Protein AF-A0A7Y5GXK8-F1 (afdb_monomer)

pLDDT: mean 72.13, std 16.63, range [31.02, 92.44]

Sequence (214 aa):
MITLRFSCRSSLFLAFTLHLLWCTLMFVSGCKLFDEGAVQHTGPCEQTAHCAAGTACRAGVCATVQCTSHGNCGQFEACVDMNCTYPVCLDNSDCGSSQTCSFGACRNVCLDSSQCPPLHACVLGACELVPCSVSSDCPSDAGCVAGSCTPANCVSDTDCGPELRCGMGVCGYACTTSNQCLSGEMCEAGRCTFPCLYTQGCADNEQCISGLCM

Structure (mmCIF, N/CA/C/O backbone):
data_AF-A0A7Y5GXK8-F1
#
_entry.id   AF-A0A7Y5GXK8-F1
#
loop_
_atom_site.group_PDB
_atom_site.id
_atom_site.type_symbol
_atom_site.label_atom_id
_atom_site.label_alt_id
_atom_site.label_comp_id
_atom_site.label_asym_id
_atom_site.label_entity_id
_atom_site.label_seq_id
_atom_site.pdbx_PDB_ins_code
_atom_site.Cartn_x
_atom_site.Cartn_y
_atom_site.Cartn_z
_atom_site.occupancy
_atom_site.B_iso_or_equiv
_atom_site.auth_seq_id
_atom_site.auth_comp_id
_atom_site.auth_asym_id
_atom_site.auth_atom_id
_atom_site.pdbx_PDB_model_num
ATOM 1 N N . MET A 1 1 ? -45.369 -15.382 41.693 1.00 39.66 1 MET A N 1
ATOM 2 C CA . MET A 1 1 ? -45.827 -14.509 42.795 1.00 39.66 1 MET A CA 1
ATOM 3 C C . MET A 1 1 ? -44.705 -13.512 43.055 1.00 39.66 1 MET A C 1
ATOM 5 O O . MET A 1 1 ? -43.768 -13.826 43.771 1.00 39.66 1 MET A O 1
ATOM 9 N N . ILE A 1 2 ? -44.708 -12.391 42.332 1.00 34.25 2 ILE A N 1
ATOM 10 C CA . ILE A 1 2 ? -43.652 -11.372 42.395 1.00 34.25 2 ILE A CA 1
ATOM 11 C C . ILE A 1 2 ? -44.287 -10.144 43.035 1.00 34.25 2 ILE A C 1
ATOM 13 O O . ILE A 1 2 ? -45.233 -9.568 42.506 1.00 34.25 2 ILE A O 1
ATOM 17 N N . THR A 1 3 ? -43.819 -9.812 44.230 1.00 36.44 3 THR A N 1
ATOM 18 C CA . THR A 1 3 ? -44.237 -8.639 44.994 1.00 36.44 3 THR A CA 1
ATOM 19 C C . THR A 1 3 ? -43.655 -7.381 44.358 1.00 36.44 3 THR A C 1
ATOM 21 O O . THR A 1 3 ? -42.463 -7.116 44.496 1.00 36.44 3 THR A O 1
ATOM 24 N N . LEU A 1 4 ? -44.495 -6.598 43.681 1.00 32.50 4 LEU A N 1
ATOM 25 C CA . LEU A 1 4 ? -44.162 -5.247 43.231 1.00 32.50 4 LEU A CA 1
ATOM 26 C C . LEU A 1 4 ? -44.172 -4.306 44.441 1.00 32.50 4 LEU A C 1
ATOM 28 O O . LEU A 1 4 ? -45.223 -4.044 45.028 1.00 32.50 4 LEU A O 1
ATOM 32 N N . ARG A 1 5 ? -42.998 -3.804 44.838 1.00 36.53 5 ARG A N 1
ATOM 33 C CA . ARG A 1 5 ? -42.897 -2.686 45.781 1.00 36.53 5 ARG A CA 1
ATOM 34 C C . ARG A 1 5 ? -42.932 -1.378 44.999 1.00 36.53 5 ARG A C 1
ATOM 36 O O . ARG A 1 5 ? -41.954 -1.014 44.359 1.00 36.53 5 ARG A O 1
ATOM 43 N N . PHE A 1 6 ? -44.045 -0.661 45.098 1.00 35.66 6 PHE A N 1
ATOM 44 C CA . PHE A 1 6 ? -44.132 0.732 44.674 1.00 35.66 6 PHE A CA 1
ATOM 45 C C . PHE A 1 6 ? -43.548 1.617 45.772 1.00 35.66 6 PHE A C 1
ATOM 47 O O . PHE A 1 6 ? -44.104 1.707 46.864 1.00 35.66 6 PHE A O 1
ATOM 54 N N . SER A 1 7 ? -42.424 2.272 45.491 1.00 31.02 7 SER A N 1
ATOM 55 C CA . SER A 1 7 ? -41.890 3.330 46.347 1.00 31.02 7 SER A CA 1
ATOM 56 C C . SER A 1 7 ? -41.989 4.652 45.595 1.00 31.02 7 SER A C 1
ATOM 58 O O . SER A 1 7 ? -41.019 5.121 45.010 1.00 31.02 7 SER A O 1
ATOM 60 N N . CYS A 1 8 ? -43.183 5.248 45.590 1.00 32.91 8 CYS A N 1
ATOM 61 C CA . CYS A 1 8 ? -43.360 6.618 45.126 1.00 32.91 8 CYS A CA 1
ATOM 62 C C . CYS A 1 8 ? -42.920 7.545 46.261 1.00 32.91 8 CYS A C 1
ATOM 64 O O . CYS A 1 8 ? -43.579 7.652 47.296 1.00 32.91 8 CYS A O 1
ATOM 66 N N . ARG A 1 9 ? -41.757 8.173 46.100 1.00 39.22 9 ARG A N 1
ATOM 67 C CA . ARG A 1 9 ? -41.260 9.172 47.041 1.00 39.22 9 ARG A CA 1
ATOM 68 C C . ARG A 1 9 ? -42.011 10.473 46.764 1.00 39.22 9 ARG A C 1
ATOM 70 O O . ARG A 1 9 ? -41.614 11.221 45.885 1.00 39.22 9 ARG A O 1
ATOM 77 N N . SER A 1 10 ? -43.097 10.720 47.487 1.00 36.34 10 SER A N 1
ATOM 78 C CA . SER A 1 10 ? -43.595 12.079 47.692 1.00 36.34 10 SER A CA 1
ATOM 79 C C . SER A 1 10 ? -44.413 12.146 48.967 1.00 36.34 10 SER A C 1
ATOM 81 O O . SER A 1 10 ? -45.371 11.406 49.175 1.00 36.34 10 SER A O 1
ATOM 83 N N . SER A 1 11 ? -43.940 13.012 49.849 1.00 36.91 11 SER A N 1
ATOM 84 C CA . SER A 1 11 ? -44.541 13.351 51.120 1.00 36.91 11 SER A CA 1
ATOM 85 C C . SER A 1 11 ? -45.964 13.894 50.945 1.00 36.91 11 SER A C 1
ATOM 87 O O . SER A 1 11 ? -46.267 14.559 49.962 1.00 36.91 11 SER A O 1
ATOM 89 N N . LEU A 1 12 ? -46.750 13.696 52.003 1.00 36.38 12 LEU A N 1
ATOM 90 C CA . LEU A 1 12 ? -48.043 14.296 52.336 1.00 36.38 12 LEU A CA 1
ATOM 91 C C . LEU A 1 12 ? -49.347 13.569 51.928 1.00 36.38 12 LEU A C 1
ATOM 93 O O . LEU A 1 12 ? -49.863 13.692 50.828 1.00 36.38 12 LEU A O 1
ATOM 97 N N . PHE A 1 13 ? -49.917 12.967 52.981 1.00 35.31 13 PHE A N 1
ATOM 98 C CA . PHE A 1 13 ? -51.293 13.104 53.480 1.00 35.31 13 PHE A CA 1
ATOM 99 C C . PHE A 1 13 ? -52.481 12.460 52.733 1.00 35.31 13 PHE A C 1
ATOM 101 O O . PHE A 1 13 ? -52.987 12.951 51.736 1.00 35.31 13 PHE A O 1
ATOM 108 N N . LEU A 1 14 ? -53.031 11.478 53.463 1.00 35.22 14 LEU A N 1
ATOM 109 C CA . LEU A 1 14 ? -54.449 11.207 53.737 1.00 35.22 14 LEU A CA 1
ATOM 110 C C . LEU A 1 14 ? -55.313 10.464 52.702 1.00 35.22 14 LEU A C 1
ATOM 112 O O . LEU A 1 14 ? -55.788 11.005 51.717 1.00 35.22 14 LEU A O 1
ATOM 116 N N . ALA A 1 15 ? -55.677 9.261 53.157 1.00 34.25 15 ALA A N 1
ATOM 117 C CA . ALA A 1 15 ? -57.047 8.763 53.269 1.00 34.25 15 ALA A CA 1
ATOM 118 C C . ALA A 1 15 ? -57.755 8.255 51.998 1.00 34.25 15 ALA A C 1
ATOM 120 O O . ALA A 1 15 ? -58.350 8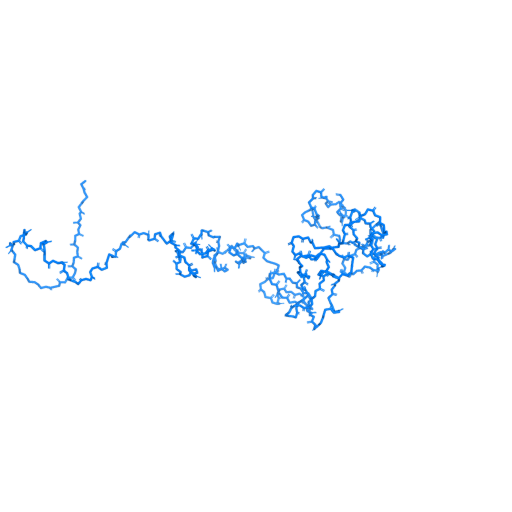.993 51.230 1.00 34.25 15 ALA A O 1
ATOM 121 N N . PHE A 1 16 ? -57.771 6.920 51.925 1.00 38.78 16 PHE A N 1
ATOM 122 C CA . PHE A 1 16 ? -58.964 6.072 51.825 1.00 38.78 16 PHE A CA 1
ATOM 123 C C . PHE A 1 16 ? -59.952 6.275 50.654 1.00 38.78 16 PHE A C 1
ATOM 125 O O . PHE A 1 16 ? -60.668 7.260 50.537 1.00 38.78 16 PHE A O 1
ATOM 132 N N . THR A 1 17 ? -60.107 5.163 49.922 1.00 48.19 17 THR A N 1
ATOM 133 C CA . THR A 1 17 ? -61.353 4.663 49.309 1.00 48.19 17 THR A CA 1
ATOM 134 C C . THR A 1 17 ? -61.964 5.458 48.160 1.00 48.19 17 THR A C 1
ATOM 136 O O . THR A 1 17 ? -62.899 6.212 48.374 1.00 48.19 17 THR A O 1
ATOM 139 N N . LEU A 1 18 ? -61.544 5.153 46.925 1.00 39.75 18 LEU A N 1
ATOM 140 C CA . LEU A 1 18 ? -62.456 4.824 45.811 1.00 39.75 18 LEU A CA 1
ATOM 141 C C . LEU A 1 18 ? -61.641 4.349 44.588 1.00 39.75 18 LEU A C 1
ATOM 143 O O . LEU A 1 18 ? -61.267 5.118 43.710 1.00 39.75 18 LEU A O 1
ATOM 147 N N . HIS A 1 19 ? -61.316 3.056 44.546 1.00 48.72 19 HIS A N 1
ATOM 148 C CA . HIS A 1 19 ? -60.344 2.475 43.607 1.00 48.72 19 HIS A CA 1
ATOM 149 C C . HIS A 1 19 ? -60.907 2.080 42.226 1.00 48.72 19 HIS A C 1
ATOM 151 O O . HIS A 1 19 ? -60.279 1.294 41.527 1.00 48.72 19 HIS A O 1
ATOM 157 N N . LEU A 1 20 ? -62.087 2.563 41.817 1.00 46.53 20 LEU A N 1
ATOM 158 C CA . LEU A 1 20 ? -62.777 1.998 40.641 1.00 46.53 20 LEU A CA 1
ATOM 159 C C . LEU A 1 20 ? -63.374 3.006 39.647 1.00 46.53 20 LEU A C 1
ATOM 161 O O . LEU A 1 20 ? -64.019 2.581 38.697 1.00 46.53 20 LEU A O 1
ATOM 165 N N . LEU A 1 21 ? -63.142 4.316 39.797 1.00 42.34 21 LEU A N 1
ATOM 166 C CA . LEU A 1 21 ? -63.751 5.315 38.895 1.00 42.34 21 LEU A CA 1
ATOM 167 C C . LEU A 1 21 ? -62.790 6.308 38.229 1.00 42.34 21 LEU A C 1
ATOM 169 O O . LEU A 1 21 ? -63.240 7.178 37.495 1.00 42.34 21 LEU A O 1
ATOM 173 N N . TRP A 1 22 ? -61.475 6.175 38.426 1.00 42.75 22 TRP A N 1
ATOM 174 C CA . TRP A 1 22 ? -60.485 7.081 37.815 1.00 42.75 22 TRP A CA 1
ATOM 175 C C . TRP A 1 22 ? -59.721 6.487 36.625 1.00 42.75 22 TRP A C 1
ATOM 177 O O . TRP A 1 22 ? -58.936 7.185 35.988 1.00 42.75 22 TRP A O 1
ATOM 187 N N . CYS A 1 23 ? -59.984 5.229 36.258 1.00 40.47 23 CYS A N 1
ATOM 188 C CA . CYS A 1 23 ? -59.294 4.588 35.134 1.00 40.47 23 CYS A CA 1
ATOM 189 C C . CYS A 1 23 ? -59.751 5.099 33.750 1.00 40.47 23 CYS A C 1
ATOM 191 O O . CYS A 1 23 ? -59.112 4.798 32.750 1.00 40.47 23 CYS A O 1
ATOM 193 N N . THR A 1 24 ? -60.821 5.897 33.664 1.00 46.09 24 THR A N 1
ATOM 194 C CA . THR A 1 24 ? -61.352 6.409 32.385 1.00 46.09 24 THR A CA 1
ATOM 195 C C . THR A 1 24 ? -61.067 7.892 32.128 1.00 46.09 24 THR A C 1
ATOM 197 O O . THR A 1 24 ? -61.442 8.390 31.072 1.00 46.09 24 THR A O 1
ATOM 200 N N . LEU A 1 25 ? -60.401 8.610 33.044 1.00 43.12 25 LEU A N 1
ATOM 201 C CA . LEU A 1 25 ? -60.221 10.073 32.952 1.00 43.12 25 LEU A CA 1
ATOM 202 C C . LEU A 1 25 ? -58.764 10.561 32.927 1.00 43.1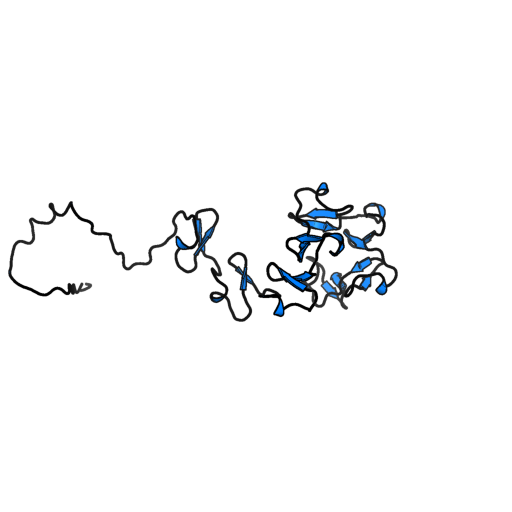2 25 LEU A C 1
ATOM 204 O O . LEU A 1 25 ? -58.525 11.761 32.989 1.00 43.12 25 LEU A O 1
ATOM 208 N N . MET A 1 26 ? -57.791 9.664 32.752 1.00 42.94 26 MET A N 1
ATOM 209 C CA . MET A 1 26 ? -56.396 10.040 32.463 1.00 42.94 26 MET A CA 1
ATOM 210 C C . MET A 1 26 ? -56.028 9.868 30.981 1.00 42.94 26 MET A C 1
ATOM 212 O O . MET A 1 26 ? -54.880 9.616 30.629 1.00 42.94 26 MET A O 1
ATOM 216 N N . PHE A 1 27 ? -56.993 10.079 30.082 1.00 42.38 27 PHE A N 1
ATOM 217 C CA . PHE A 1 27 ? -56.673 10.714 28.806 1.00 42.38 27 PHE A CA 1
ATOM 218 C C . PHE A 1 27 ? -56.481 12.197 29.106 1.00 42.38 27 PHE A C 1
ATOM 220 O O . PHE A 1 27 ? -57.470 12.909 29.205 1.00 42.38 27 PHE A O 1
ATOM 227 N N . VAL A 1 28 ? -55.237 12.619 29.336 1.00 45.75 28 VAL A N 1
ATOM 228 C CA . VAL A 1 28 ? -54.673 13.969 29.127 1.00 45.75 28 VAL A CA 1
ATOM 229 C C . VAL A 1 28 ? -53.445 14.093 30.034 1.00 45.75 28 VAL A C 1
ATOM 231 O O . VAL A 1 28 ? -53.535 13.977 31.251 1.00 45.75 28 VAL A O 1
ATOM 234 N N . SER A 1 29 ? -52.308 14.390 29.403 1.00 44.12 29 SER A N 1
ATOM 235 C CA . SER A 1 29 ? -50.986 14.663 29.990 1.00 44.12 29 SER A CA 1
ATOM 236 C C . SER A 1 29 ? -50.053 13.462 30.179 1.00 44.12 29 SER A C 1
ATOM 238 O O . SER A 1 29 ? -49.786 12.999 31.279 1.00 44.12 29 SER A O 1
ATOM 240 N N . GLY A 1 30 ? -49.421 13.068 29.072 1.00 44.97 30 GLY A N 1
ATOM 241 C CA . GLY A 1 30 ? -47.956 13.119 29.038 1.00 44.97 30 GLY A CA 1
ATOM 242 C C . GLY A 1 30 ? -47.168 12.055 29.802 1.00 44.97 30 GLY A C 1
ATOM 243 O O . GLY A 1 30 ? -45.999 12.297 30.095 1.00 44.97 30 GLY A O 1
ATOM 244 N N . CYS A 1 31 ? -47.724 10.876 30.075 1.00 34.94 31 CYS A N 1
ATOM 245 C CA . CYS A 1 31 ? -46.898 9.736 30.474 1.00 34.94 31 CYS A CA 1
ATOM 246 C C . CYS A 1 31 ? -46.123 9.206 29.259 1.00 34.94 31 CYS A C 1
ATOM 248 O O . CYS A 1 31 ? -46.576 8.313 28.546 1.00 34.94 31 CYS A O 1
ATOM 250 N N . LYS A 1 32 ? -44.928 9.767 29.026 1.00 41.78 32 LYS A N 1
ATOM 251 C CA . LYS A 1 32 ? -43.854 9.038 28.346 1.00 41.78 32 LYS A CA 1
ATOM 252 C C . LYS A 1 32 ? -43.640 7.740 29.122 1.00 41.78 32 LYS A C 1
ATOM 254 O O . LYS A 1 32 ? -43.316 7.780 30.306 1.00 41.78 32 LYS A O 1
ATOM 259 N N . LEU A 1 33 ? -43.839 6.614 28.445 1.00 38.62 33 LEU A N 1
ATOM 260 C CA . LEU A 1 33 ? -43.305 5.325 28.864 1.00 38.62 33 LEU A CA 1
ATOM 261 C C . LEU A 1 33 ? -41.792 5.502 29.057 1.00 38.62 33 LEU A C 1
ATOM 263 O O . LEU A 1 33 ? -41.063 5.681 28.084 1.00 38.62 33 LEU A O 1
ATOM 267 N N . PHE A 1 34 ? -41.335 5.528 30.307 1.00 42.81 34 PHE A N 1
ATOM 268 C CA . PHE A 1 34 ? -39.954 5.190 30.622 1.00 42.81 34 PHE A CA 1
ATOM 269 C C . PHE A 1 34 ? -39.932 3.678 30.791 1.00 42.81 34 PHE A C 1
ATOM 271 O O . PHE A 1 34 ? -40.366 3.147 31.811 1.00 42.81 34 PHE A O 1
ATOM 278 N N . ASP A 1 35 ? -39.520 3.003 29.725 1.00 41.22 35 ASP A N 1
ATOM 279 C CA . ASP A 1 35 ? -39.190 1.589 29.759 1.00 41.22 35 ASP A CA 1
ATOM 280 C C . ASP A 1 35 ? -37.782 1.466 30.359 1.00 41.22 35 ASP A C 1
ATOM 282 O O . ASP A 1 35 ? -36.825 2.033 29.831 1.00 41.22 35 ASP A O 1
ATOM 286 N N . GLU A 1 36 ? -37.656 0.772 31.491 1.00 49.59 36 GLU A N 1
ATOM 287 C CA . GLU A 1 36 ? -36.363 0.367 32.064 1.00 49.59 36 GLU A CA 1
ATOM 288 C C . GLU A 1 36 ? -35.884 -0.974 31.471 1.00 49.59 36 GLU A C 1
ATOM 290 O O . GLU A 1 36 ? -35.246 -1.788 32.138 1.00 49.59 36 GLU A O 1
ATOM 295 N N . GLY A 1 37 ? -36.199 -1.217 30.199 1.00 41.19 37 GLY A N 1
ATOM 296 C CA . GLY A 1 37 ? -35.691 -2.303 29.376 1.00 41.19 37 GLY A CA 1
ATOM 297 C C . GLY A 1 37 ? -34.984 -1.729 28.153 1.00 41.19 37 GLY A C 1
ATOM 298 O O . GLY A 1 37 ? -35.423 -0.741 27.573 1.00 41.19 37 GLY A O 1
ATOM 299 N N . ALA A 1 38 ? -33.850 -2.326 27.783 1.00 48.53 38 ALA A N 1
ATOM 300 C CA . ALA A 1 38 ? -33.033 -1.934 26.640 1.00 48.53 38 ALA A CA 1
ATOM 301 C C . ALA A 1 38 ? -33.896 -1.608 25.408 1.00 48.53 38 ALA A C 1
ATOM 303 O O . ALA A 1 38 ? -34.424 -2.513 24.760 1.00 48.53 38 ALA A O 1
ATOM 304 N N . VAL A 1 39 ? -34.024 -0.317 25.076 1.00 50.66 39 VAL A N 1
ATOM 305 C CA . VAL A 1 39 ? -34.624 0.111 23.812 1.00 50.66 39 VAL A CA 1
ATOM 306 C C . VAL A 1 39 ? -33.742 -0.471 22.721 1.00 50.66 39 VAL A C 1
ATOM 308 O O . VAL A 1 39 ? -32.627 -0.002 22.487 1.00 50.66 39 VAL A O 1
ATOM 311 N N . GLN A 1 40 ? -34.210 -1.539 22.081 1.00 51.16 40 GLN A N 1
ATOM 312 C CA . GLN A 1 40 ? -33.606 -2.003 20.848 1.00 51.16 40 GLN A CA 1
ATOM 313 C C . GLN A 1 40 ? -33.806 -0.887 19.820 1.00 51.16 40 GLN A C 1
ATOM 315 O O . GLN A 1 40 ? -34.861 -0.769 19.204 1.00 51.16 40 GLN A O 1
ATOM 320 N N . HIS A 1 41 ? -32.793 -0.032 19.664 1.00 58.66 41 HIS A N 1
ATOM 321 C CA . HIS A 1 41 ? -32.667 0.904 18.551 1.00 58.66 41 HIS A CA 1
ATOM 322 C C . HIS A 1 41 ? -32.337 0.119 17.273 1.00 58.66 41 HIS A C 1
ATOM 324 O O . HIS A 1 41 ? -31.284 0.287 16.677 1.00 58.66 41 HIS A O 1
ATOM 330 N N . THR A 1 42 ? -33.232 -0.776 16.861 1.00 61.28 42 THR A N 1
ATOM 331 C CA . THR A 1 42 ? -33.198 -1.509 15.584 1.00 61.28 42 THR A CA 1
ATOM 332 C C . THR A 1 42 ? -34.021 -0.782 14.512 1.00 61.28 42 THR A C 1
ATOM 334 O O . THR A 1 42 ? -34.560 -1.396 13.594 1.00 61.28 42 THR A O 1
ATOM 337 N N . GLY A 1 43 ? -34.158 0.540 14.651 1.00 72.12 43 GLY A N 1
ATOM 338 C CA . GLY A 1 43 ? -34.946 1.396 13.768 1.00 72.12 43 GLY A CA 1
ATOM 339 C C . GLY A 1 43 ? -34.133 2.029 12.634 1.00 72.12 43 GLY A C 1
ATOM 340 O O . GLY A 1 43 ? -32.909 1.865 12.572 1.00 72.12 43 GLY A O 1
ATOM 341 N N . PRO A 1 44 ? -34.813 2.772 11.741 1.00 85.38 44 PRO A N 1
ATOM 342 C CA . PRO A 1 44 ? -34.137 3.605 10.766 1.00 8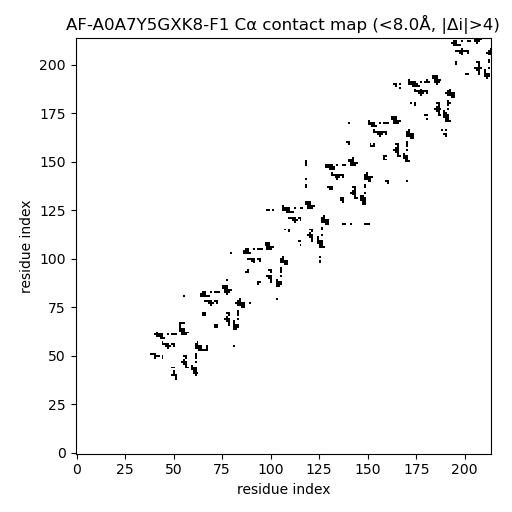5.38 44 PRO A CA 1
ATOM 343 C C . PRO A 1 44 ? -33.299 4.668 11.479 1.00 85.38 44 PRO A C 1
ATOM 345 O O . PRO A 1 44 ? -33.693 5.206 12.516 1.00 85.38 44 PRO A O 1
ATOM 348 N N . CYS A 1 45 ? -32.143 4.977 10.916 1.00 87.94 45 CYS A N 1
ATOM 349 C CA . CYS A 1 45 ? -31.203 5.933 11.474 1.00 87.94 45 CYS A CA 1
ATOM 350 C C . CYS A 1 45 ? -30.655 6.841 10.375 1.00 87.94 45 CYS A C 1
ATOM 352 O O . CYS A 1 45 ? -30.600 6.473 9.206 1.00 87.94 45 CYS A O 1
ATOM 354 N N . GLU A 1 46 ? -30.210 8.026 10.775 1.00 88.12 46 GLU A N 1
ATOM 355 C CA . GLU A 1 46 ? -29.469 8.946 9.903 1.00 88.12 46 GLU A CA 1
ATOM 356 C C . GLU A 1 46 ? -28.028 9.110 10.391 1.00 88.12 46 GLU A C 1
ATOM 358 O O . GLU A 1 46 ? -27.128 9.414 9.615 1.00 88.12 46 GLU A O 1
ATOM 363 N N . GLN A 1 47 ? -27.804 8.896 11.691 1.00 86.00 47 GLN A N 1
ATOM 364 C CA . GLN A 1 47 ? -26.514 9.033 12.351 1.00 86.00 47 GLN A CA 1
ATOM 365 C C . GLN A 1 47 ? -26.371 7.960 13.432 1.00 86.00 47 GLN A C 1
ATOM 367 O O . GLN A 1 47 ? -27.358 7.525 14.027 1.00 86.00 47 GLN A O 1
ATOM 372 N N . THR A 1 48 ? -25.134 7.556 13.724 1.00 83.12 48 THR A N 1
ATOM 373 C CA . THR A 1 48 ? -24.808 6.530 14.734 1.00 83.12 48 THR A CA 1
ATOM 374 C C . THR A 1 48 ? -25.315 6.875 16.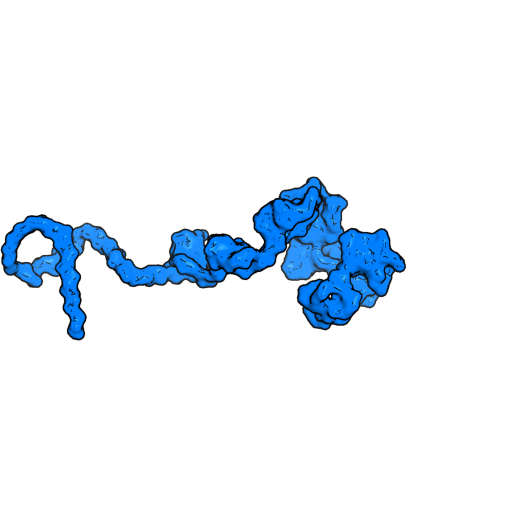136 1.00 83.12 48 THR A C 1
ATOM 376 O O . THR A 1 48 ? -25.648 5.975 16.896 1.00 83.12 48 THR A O 1
ATOM 379 N N . ALA A 1 49 ? -25.475 8.161 16.463 1.00 84.88 49 ALA A N 1
ATOM 380 C CA . ALA A 1 49 ? -26.050 8.603 17.736 1.00 84.88 49 ALA A CA 1
ATOM 381 C C . ALA A 1 49 ? -27.519 8.176 17.942 1.00 84.88 49 ALA A C 1
ATOM 383 O O . ALA A 1 49 ? -28.008 8.204 19.068 1.00 84.88 49 ALA A O 1
ATOM 384 N N . HIS A 1 50 ? -28.228 7.791 16.873 1.00 86.94 50 HIS A N 1
ATOM 385 C CA . HIS A 1 50 ? -29.597 7.260 16.944 1.00 86.94 50 HIS A CA 1
ATOM 386 C C . HIS A 1 50 ? -29.629 5.757 17.264 1.00 86.94 50 HIS A C 1
ATOM 388 O O . HIS A 1 50 ? -30.705 5.185 17.430 1.00 86.94 50 HIS A O 1
ATOM 394 N N . CYS A 1 51 ? -28.461 5.116 17.311 1.00 85.31 51 CYS A N 1
ATOM 395 C CA . CYS A 1 51 ? -28.301 3.691 17.529 1.00 85.31 51 CYS A CA 1
ATOM 396 C C . CYS A 1 51 ? -27.826 3.410 18.962 1.00 85.31 51 CYS A C 1
ATOM 398 O O . CYS A 1 51 ? -27.216 4.253 19.621 1.00 85.31 51 CYS A O 1
ATOM 400 N N . ALA A 1 52 ? -28.135 2.217 19.473 1.00 83.94 52 ALA A N 1
ATOM 401 C CA . ALA A 1 52 ? -27.709 1.802 20.806 1.00 83.94 52 ALA A CA 1
ATOM 402 C C . ALA A 1 52 ? -26.184 1.592 20.862 1.00 83.94 52 ALA A C 1
ATOM 404 O O . ALA A 1 52 ? -25.529 1.384 19.838 1.00 83.94 52 ALA A O 1
ATOM 405 N N . ALA A 1 53 ? -25.607 1.598 22.066 1.00 80.56 53 ALA A N 1
ATOM 406 C CA . ALA A 1 53 ? -24.185 1.309 22.245 1.00 80.56 53 ALA A CA 1
ATOM 407 C C . ALA A 1 53 ? -23.802 -0.042 21.600 1.00 80.56 53 ALA A C 1
ATOM 409 O O . ALA A 1 53 ? -24.511 -1.034 21.764 1.00 80.56 53 ALA A O 1
ATOM 410 N N . GLY A 1 54 ? -22.693 -0.069 20.852 1.00 78.69 54 GLY A N 1
ATOM 411 C CA . GLY A 1 54 ? -22.263 -1.244 20.075 1.00 78.69 54 GLY A CA 1
ATOM 412 C C . GLY A 1 54 ? -22.943 -1.401 18.705 1.00 78.69 54 GLY A C 1
ATOM 413 O O . GLY A 1 54 ? -22.736 -2.407 18.025 1.00 78.69 54 GLY A O 1
ATOM 414 N N . THR A 1 55 ? -23.746 -0.422 18.275 1.00 86.75 55 THR A N 1
ATOM 415 C CA . THR A 1 55 ? -24.354 -0.380 16.937 1.00 86.75 55 THR A CA 1
ATOM 416 C C . THR A 1 55 ? -24.078 0.960 16.248 1.00 86.75 55 THR A C 1
ATOM 418 O O . THR A 1 55 ? -23.930 1.983 16.914 1.00 86.75 55 THR A O 1
ATOM 421 N N . ALA A 1 56 ? -23.990 0.964 14.917 1.00 87.81 56 ALA A N 1
ATOM 422 C CA . ALA A 1 56 ? -23.779 2.163 14.107 1.00 87.81 56 ALA A CA 1
ATOM 423 C C . ALA A 1 56 ? -24.781 2.256 12.960 1.00 87.81 56 ALA A C 1
ATOM 425 O O . ALA A 1 56 ? -25.355 1.250 12.533 1.00 87.81 56 ALA A O 1
ATOM 426 N N . CYS A 1 57 ? -24.990 3.475 12.460 1.00 89.31 57 CYS A N 1
ATOM 427 C CA . CYS A 1 57 ? -25.926 3.688 11.370 1.00 89.31 57 CYS A CA 1
ATOM 428 C C . CYS A 1 57 ? -25.298 3.303 10.032 1.00 89.31 57 CYS A C 1
ATOM 430 O O . CYS A 1 57 ? -24.388 3.978 9.550 1.00 89.31 57 CYS A O 1
ATOM 432 N N . ARG A 1 58 ? -25.795 2.228 9.417 1.00 88.31 58 ARG A N 1
ATOM 433 C CA . ARG A 1 58 ? -25.299 1.718 8.139 1.00 88.31 58 ARG A CA 1
ATOM 434 C C . ARG A 1 58 ? -26.447 1.574 7.156 1.00 88.31 58 ARG A C 1
ATOM 436 O O . ARG A 1 58 ? -27.403 0.849 7.410 1.00 88.31 58 ARG A O 1
ATOM 443 N N . ALA A 1 59 ? -26.338 2.268 6.023 1.00 85.88 59 ALA A N 1
ATOM 444 C CA . ALA A 1 59 ? -27.371 2.287 4.983 1.00 85.88 59 ALA A CA 1
ATOM 445 C C . ALA A 1 59 ? -28.782 2.590 5.537 1.00 85.88 59 ALA A C 1
ATOM 447 O O . ALA A 1 59 ? -29.773 2.003 5.112 1.00 85.88 59 ALA A O 1
ATOM 448 N N . GLY A 1 60 ? -28.857 3.497 6.517 1.00 87.56 60 GLY A N 1
ATOM 449 C CA . GLY A 1 60 ? -30.113 3.916 7.132 1.00 87.56 60 GLY A CA 1
ATOM 450 C C . GLY A 1 60 ? -30.671 2.968 8.194 1.00 87.56 60 GLY A C 1
ATOM 451 O O . GLY A 1 60 ? -31.785 3.195 8.651 1.00 87.56 60 GLY A O 1
ATOM 452 N N . VAL A 1 61 ? -29.937 1.927 8.604 1.00 89.38 61 VAL A N 1
ATOM 453 C CA . VAL A 1 61 ? -30.362 0.975 9.643 1.00 89.38 61 VAL A CA 1
ATOM 454 C C . VAL A 1 61 ? -29.268 0.818 10.697 1.00 89.38 61 VAL A C 1
ATOM 456 O O . VAL A 1 61 ? -28.080 0.765 10.376 1.00 89.38 61 VAL A O 1
ATOM 459 N N . CYS A 1 62 ? -29.655 0.738 11.970 1.00 89.69 62 CYS A N 1
ATOM 460 C CA . CYS A 1 62 ? -28.712 0.437 13.042 1.00 89.69 62 CYS A CA 1
ATOM 461 C C . CYS A 1 62 ? -28.238 -1.018 12.938 1.00 89.69 62 CYS A C 1
ATOM 463 O O . CYS A 1 62 ? -29.025 -1.954 13.086 1.00 89.69 62 CYS A O 1
ATOM 465 N N . ALA A 1 63 ? -26.944 -1.204 12.694 1.00 87.88 63 ALA A N 1
ATOM 466 C CA . ALA A 1 63 ? -26.299 -2.506 12.584 1.00 87.88 63 ALA A CA 1
ATOM 467 C C . ALA A 1 63 ? -25.243 -2.675 13.680 1.00 87.88 63 ALA A C 1
ATOM 469 O O . ALA A 1 63 ? -24.606 -1.706 14.093 1.00 87.88 63 ALA A O 1
ATOM 470 N N . THR A 1 64 ? -25.039 -3.906 14.146 1.00 87.12 64 THR A N 1
ATOM 471 C CA . THR A 1 64 ? -23.944 -4.233 15.068 1.00 87.12 64 THR A CA 1
ATOM 472 C C . THR A 1 64 ? -22.599 -4.009 14.388 1.00 87.12 64 THR A C 1
ATOM 474 O O . THR A 1 64 ? -22.396 -4.429 13.249 1.00 87.12 64 THR A O 1
ATOM 477 N N . VAL A 1 65 ? -21.684 -3.357 15.101 1.00 87.06 65 VAL A N 1
ATOM 478 C CA . VAL A 1 65 ? -20.325 -3.058 14.639 1.00 87.06 65 VAL A CA 1
ATOM 479 C C . VAL A 1 65 ? -19.302 -3.484 15.682 1.00 87.06 65 VAL A C 1
ATOM 481 O O . VAL A 1 65 ? -19.645 -3.633 16.853 1.00 87.06 65 VAL A O 1
ATOM 484 N N . GLN A 1 66 ? -18.049 -3.679 15.269 1.00 86.38 66 GLN A N 1
ATOM 485 C CA . GLN A 1 66 ? -16.964 -4.004 16.203 1.00 86.38 66 GLN A CA 1
ATOM 486 C C . GLN A 1 66 ? -16.601 -2.785 17.057 1.00 86.38 66 GLN A C 1
ATOM 488 O O . GLN A 1 66 ? -16.316 -2.912 18.244 1.00 86.38 66 GLN A O 1
ATOM 493 N N . CYS A 1 67 ? -16.648 -1.590 16.464 1.00 87.50 67 CYS A N 1
ATOM 494 C CA . CYS A 1 67 ? -16.283 -0.357 17.140 1.00 87.50 67 CYS A CA 1
ATOM 495 C C . CYS A 1 67 ? -17.047 0.852 16.597 1.00 87.50 67 CYS A C 1
ATOM 497 O O . CYS A 1 67 ? -17.492 0.889 15.451 1.00 87.50 67 CYS A O 1
ATOM 499 N N . THR A 1 68 ? -17.164 1.872 17.444 1.00 85.56 68 THR A N 1
ATOM 500 C CA . THR A 1 68 ? -17.651 3.216 17.080 1.00 85.56 68 THR A CA 1
ATOM 501 C C . THR A 1 68 ? -16.608 4.301 17.364 1.00 85.56 68 THR A C 1
ATOM 503 O O . THR A 1 68 ? -16.787 5.457 16.998 1.00 85.56 68 THR A O 1
ATOM 506 N N . SER A 1 69 ? -15.517 3.924 18.032 1.00 83.81 69 SER A N 1
ATOM 507 C CA . SER A 1 69 ? -14.390 4.765 18.422 1.00 83.81 69 SER A CA 1
ATOM 508 C C . SER A 1 69 ? -13.165 3.883 18.672 1.00 83.81 69 SER A C 1
ATOM 510 O O . SER A 1 69 ? -13.317 2.698 18.976 1.00 83.81 69 SER A O 1
ATOM 512 N N . HIS A 1 70 ? -11.957 4.451 18.601 1.00 81.69 70 HIS A N 1
ATOM 513 C CA . HIS A 1 70 ? -10.711 3.723 18.897 1.00 81.69 70 HIS A CA 1
ATOM 514 C C . HIS A 1 70 ? -10.715 3.090 20.296 1.00 81.69 70 HIS A C 1
ATOM 516 O O . HIS A 1 70 ? -10.209 1.992 20.474 1.00 81.69 70 HIS A O 1
ATOM 522 N N . GLY A 1 71 ? -11.371 3.729 21.273 1.00 79.62 71 GLY A N 1
ATOM 523 C CA . GLY A 1 71 ? -11.492 3.204 22.636 1.00 79.62 71 GLY A CA 1
ATOM 524 C C . GLY A 1 71 ? -12.344 1.935 22.766 1.00 79.62 71 GLY A C 1
ATOM 525 O O . GLY A 1 71 ? -12.386 1.351 23.845 1.00 79.62 71 GLY A O 1
ATOM 526 N N . ASN A 1 72 ? -13.038 1.509 21.704 1.00 86.31 72 ASN A N 1
ATOM 527 C CA . ASN A 1 72 ? -13.735 0.222 21.671 1.00 86.31 72 ASN A CA 1
ATOM 528 C C . ASN A 1 72 ? -12.817 -0.947 21.283 1.00 86.31 72 ASN A C 1
ATOM 530 O O . ASN A 1 72 ? -13.236 -2.091 21.434 1.00 86.31 72 ASN A O 1
ATOM 534 N N . CYS A 1 73 ? -11.618 -0.667 20.772 1.00 83.62 73 CYS A N 1
ATOM 535 C CA . CYS A 1 73 ? -10.703 -1.674 20.255 1.00 83.62 73 CYS A CA 1
ATOM 536 C C . CYS A 1 73 ? -9.620 -2.054 21.271 1.00 83.62 73 CYS A C 1
ATOM 538 O O . CYS A 1 73 ? -9.423 -1.381 22.288 1.00 83.62 73 CYS A O 1
ATOM 540 N N . GLY A 1 74 ? -8.953 -3.180 21.015 1.00 75.88 74 GLY A N 1
ATOM 541 C CA . GLY A 1 74 ? -7.862 -3.687 21.830 1.00 75.88 74 GLY A CA 1
ATOM 542 C C . GLY A 1 74 ? -6.633 -2.780 21.818 1.00 75.88 74 GLY A C 1
ATOM 543 O O . GLY A 1 74 ? -6.552 -1.764 21.128 1.00 75.88 74 GLY A O 1
ATOM 544 N N . GLN A 1 75 ? -5.638 -3.156 22.617 1.00 65.88 75 GLN A N 1
ATOM 545 C CA . GLN A 1 75 ? -4.367 -2.444 22.645 1.00 65.88 75 GLN A CA 1
ATOM 546 C C . GLN A 1 75 ? -3.730 -2.454 21.245 1.00 65.88 75 GLN A C 1
ATOM 548 O O . GLN A 1 75 ? -3.589 -3.522 20.657 1.00 65.88 75 GLN A O 1
ATOM 553 N N . PHE A 1 76 ? -3.338 -1.272 20.753 1.00 63.16 76 PHE A N 1
ATOM 554 C CA . PHE A 1 76 ? -2.781 -1.033 19.409 1.00 63.16 76 PHE A CA 1
ATOM 555 C C . PHE A 1 76 ? -3.757 -1.203 18.231 1.00 63.16 76 PHE A C 1
ATOM 557 O O . PHE A 1 76 ? -3.342 -1.124 17.078 1.00 63.16 76 PHE A O 1
ATOM 564 N N . GLU A 1 77 ? -5.051 -1.375 18.495 1.00 73.62 77 GLU A N 1
ATOM 565 C CA . GLU A 1 77 ? -6.074 -1.398 17.454 1.00 73.62 77 GLU A CA 1
ATOM 566 C C . GLU A 1 77 ? -6.766 -0.035 17.319 1.00 73.62 77 GLU A C 1
ATOM 568 O O . GLU A 1 77 ? -6.958 0.705 18.287 1.00 73.62 77 GLU A O 1
ATOM 573 N N . ALA A 1 78 ? -7.194 0.287 16.102 1.00 79.19 78 ALA A N 1
ATOM 574 C CA . ALA A 1 78 ? -7.974 1.473 15.792 1.00 79.19 78 ALA A CA 1
ATOM 575 C C . ALA A 1 78 ? -9.317 1.100 15.187 1.00 79.19 78 ALA A C 1
ATOM 577 O O . ALA A 1 78 ? -9.437 0.122 14.455 1.00 79.19 78 ALA A O 1
ATOM 578 N N . CYS A 1 79 ? -10.315 1.946 15.440 1.00 83.19 79 CYS A N 1
ATOM 579 C CA . CYS A 1 79 ? -11.582 1.844 14.748 1.00 83.19 79 CYS A CA 1
ATOM 580 C C . CYS A 1 79 ? -11.486 2.492 13.365 1.00 83.19 79 CYS A C 1
ATOM 582 O O . CYS A 1 79 ? -11.541 3.718 13.255 1.00 83.19 79 CYS A O 1
ATOM 584 N N . VAL A 1 80 ? -11.351 1.671 12.327 1.00 80.56 80 VAL A N 1
ATOM 585 C CA . VAL A 1 80 ? -11.348 2.086 10.918 1.00 80.56 80 VAL A CA 1
ATOM 586 C C . VAL A 1 80 ? -12.534 1.418 10.237 1.00 80.56 80 VAL A C 1
ATOM 588 O O . VAL A 1 80 ? -12.716 0.208 10.352 1.00 80.56 80 VAL A O 1
ATOM 591 N N . ASP A 1 81 ? -13.395 2.210 9.594 1.00 80.62 81 ASP A N 1
ATOM 592 C CA . ASP A 1 81 ? -14.629 1.730 8.954 1.00 80.62 81 ASP A CA 1
ATOM 593 C C . ASP A 1 81 ? -15.446 0.769 9.838 1.00 80.62 81 ASP A C 1
ATOM 595 O O . ASP A 1 81 ? -15.927 -0.281 9.405 1.00 80.62 81 ASP A O 1
ATOM 599 N N . MET A 1 82 ? -15.598 1.145 11.115 1.00 82.75 82 MET A N 1
ATOM 600 C CA . MET A 1 82 ? -16.364 0.414 12.137 1.00 82.75 82 MET A CA 1
ATOM 601 C C . MET A 1 82 ? -15.815 -0.988 12.484 1.00 82.75 82 MET A C 1
ATOM 603 O O . MET A 1 82 ? -16.496 -1.774 13.155 1.00 82.75 82 MET A O 1
ATOM 607 N N . ASN A 1 83 ? -14.579 -1.285 12.070 1.00 85.56 83 ASN A N 1
ATOM 608 C CA . ASN A 1 83 ? -13.827 -2.488 12.412 1.00 85.56 83 ASN A CA 1
ATOM 609 C C . ASN A 1 83 ? -12.588 -2.137 13.237 1.00 85.56 83 ASN A C 1
ATOM 611 O O . ASN A 1 83 ? -11.913 -1.145 12.968 1.00 85.56 83 ASN A O 1
ATOM 615 N N . CYS A 1 84 ? -12.286 -2.969 14.234 1.00 83.50 84 CYS A N 1
ATOM 616 C CA . CYS A 1 84 ? -11.007 -2.892 14.924 1.00 83.50 84 CYS A CA 1
ATOM 617 C C . CYS A 1 84 ? -9.947 -3.508 14.021 1.00 83.50 84 CYS A C 1
ATOM 619 O O . CYS A 1 84 ? -9.983 -4.702 13.726 1.00 83.50 84 CYS A O 1
ATOM 621 N N . THR A 1 85 ? -9.049 -2.668 13.532 1.00 81.38 85 THR A N 1
ATOM 622 C CA . THR A 1 85 ? -7.913 -3.076 12.713 1.00 81.38 85 THR A CA 1
ATOM 623 C C . THR A 1 85 ? -6.632 -2.691 13.431 1.00 81.38 85 THR A C 1
ATOM 625 O O . THR A 1 85 ? -6.645 -1.862 14.339 1.00 81.38 85 THR A O 1
ATOM 628 N N . TYR A 1 86 ? -5.522 -3.303 13.040 1.00 77.75 86 TYR A N 1
ATOM 629 C CA . TYR A 1 86 ? -4.199 -2.906 13.500 1.00 77.75 86 TYR A CA 1
ATOM 630 C C . TYR A 1 86 ? -3.623 -1.945 12.454 1.00 77.75 86 TYR A C 1
ATOM 632 O O . TYR A 1 86 ? -3.014 -2.415 11.487 1.00 77.75 86 TYR A O 1
ATOM 640 N N . PRO A 1 87 ? -3.894 -0.625 12.530 1.00 73.44 87 PRO A N 1
ATOM 641 C CA . PRO A 1 87 ? -3.331 0.284 11.550 1.00 73.44 87 PRO A CA 1
ATOM 642 C C . PRO A 1 87 ? -1.812 0.324 11.719 1.00 73.44 87 PRO A C 1
ATOM 644 O O . PRO A 1 87 ? -1.276 0.131 12.811 1.00 73.44 87 PRO A O 1
ATOM 647 N N . VAL A 1 88 ? -1.113 0.607 10.627 1.00 77.31 88 VAL A N 1
ATOM 648 C CA . VAL A 1 88 ? 0.337 0.820 10.666 1.00 77.31 88 VAL A CA 1
ATOM 649 C C . VAL A 1 88 ? 0.661 2.126 11.401 1.00 77.31 88 VAL A C 1
ATOM 651 O O . VAL A 1 88 ? 1.710 2.222 12.027 1.00 77.31 88 VAL A O 1
ATOM 654 N N . CYS A 1 89 ? -0.245 3.108 11.354 1.00 81.69 89 CYS A N 1
ATOM 655 C CA . CYS A 1 89 ? -0.115 4.390 12.041 1.00 81.69 89 CYS A CA 1
ATOM 656 C C . CYS A 1 89 ? -1.464 4.900 12.568 1.00 81.69 89 CYS A C 1
ATOM 658 O O . CYS A 1 89 ? -2.513 4.676 11.961 1.00 81.69 89 CYS A O 1
ATOM 660 N N . LEU A 1 90 ? -1.432 5.623 13.682 1.00 81.06 90 LEU A N 1
ATOM 661 C CA . LEU A 1 90 ? -2.535 6.426 14.211 1.00 81.06 90 LEU A CA 1
ATOM 662 C C . LEU A 1 90 ? -2.326 7.908 13.889 1.00 81.06 90 LEU A C 1
ATOM 664 O O . LEU A 1 90 ? -3.291 8.620 13.612 1.00 81.06 90 LEU A O 1
ATOM 668 N N . ASP A 1 91 ? -1.074 8.362 13.905 1.00 86.62 91 ASP A N 1
ATOM 669 C CA . ASP A 1 91 ? -0.689 9.719 13.546 1.00 86.62 91 ASP A CA 1
ATOM 670 C C . ASP A 1 91 ? 0.672 9.773 12.827 1.00 86.62 91 ASP A C 1
ATOM 672 O O . ASP A 1 91 ? 1.350 8.770 12.610 1.00 86.62 91 ASP A O 1
ATOM 676 N N . ASN A 1 92 ? 1.066 10.972 12.395 1.00 87.25 92 ASN A N 1
ATOM 677 C CA . ASN A 1 92 ? 2.285 11.167 11.607 1.00 87.25 92 ASN A CA 1
ATOM 678 C C . ASN A 1 92 ? 3.573 10.823 12.366 1.00 87.25 92 ASN A C 1
ATOM 680 O O . ASN A 1 92 ? 4.595 10.596 11.724 1.00 87.25 92 ASN A O 1
ATOM 684 N N . SER A 1 93 ? 3.553 10.807 13.701 1.00 87.50 93 SER A N 1
ATOM 685 C CA . SER A 1 93 ? 4.716 10.447 14.515 1.00 87.50 93 SER A CA 1
ATOM 686 C C . SER A 1 93 ? 5.005 8.946 14.513 1.00 87.50 93 SER A C 1
ATOM 688 O O . SER A 1 93 ? 6.140 8.557 14.782 1.00 87.50 93 SER A O 1
ATOM 690 N N . ASP A 1 94 ? 4.025 8.125 14.124 1.00 81.25 94 ASP A N 1
ATOM 691 C CA . ASP A 1 94 ? 4.210 6.688 13.897 1.00 81.25 94 ASP A CA 1
ATOM 692 C C . ASP A 1 94 ? 4.948 6.392 12.577 1.00 81.25 94 ASP A C 1
ATOM 694 O O . ASP A 1 94 ? 5.415 5.275 12.354 1.00 81.25 94 ASP A O 1
ATOM 698 N N . CYS A 1 95 ? 5.062 7.385 11.688 1.00 84.31 95 CYS A N 1
ATOM 699 C CA . CYS A 1 95 ? 5.644 7.241 10.359 1.00 84.31 95 CYS A CA 1
ATOM 700 C C . CYS A 1 95 ? 7.062 7.828 10.260 1.00 84.31 95 CYS A C 1
ATOM 702 O O . CYS A 1 95 ? 7.489 8.666 11.055 1.00 84.31 95 CYS A O 1
ATOM 704 N N . GLY A 1 96 ? 7.818 7.393 9.243 1.00 86.75 96 GLY A N 1
ATOM 705 C CA . GLY A 1 96 ? 9.149 7.936 8.964 1.00 86.75 96 GLY A CA 1
ATOM 706 C C . GLY A 1 96 ? 9.121 9.423 8.583 1.00 86.75 96 GLY A C 1
ATOM 707 O O . GLY A 1 96 ? 8.099 9.963 8.171 1.00 86.75 96 GLY A O 1
ATOM 708 N N . SER A 1 97 ? 10.277 10.088 8.631 1.00 83.19 97 SER A N 1
ATOM 709 C CA . SER A 1 97 ? 10.445 11.540 8.415 1.00 83.19 97 SER A CA 1
ATOM 710 C C . SER A 1 97 ? 10.043 12.080 7.028 1.00 83.19 97 SER A C 1
ATOM 712 O O . SER A 1 97 ? 10.132 13.283 6.790 1.00 83.19 97 SER A O 1
ATOM 714 N N . SER A 1 98 ? 9.598 11.228 6.103 1.00 84.88 98 SER A N 1
ATOM 715 C CA . SER A 1 98 ? 9.064 11.613 4.784 1.00 84.88 98 SER A CA 1
ATOM 716 C C . SER A 1 98 ? 7.694 10.996 4.500 1.00 84.88 98 SER A C 1
ATOM 718 O O . SER A 1 98 ? 7.264 10.909 3.350 1.00 84.88 98 SER A O 1
ATOM 720 N N . GLN A 1 99 ? 7.008 10.561 5.554 1.00 88.06 99 GLN A N 1
ATOM 721 C CA . GLN A 1 99 ? 5.714 9.917 5.475 1.00 88.06 99 GLN A CA 1
ATOM 722 C C . GLN A 1 99 ? 4.696 10.626 6.368 1.00 88.06 99 GLN A C 1
ATOM 724 O O . GLN A 1 99 ? 5.033 11.242 7.376 1.00 88.06 99 GLN A O 1
ATOM 729 N N . THR A 1 100 ? 3.435 10.532 5.979 1.00 90.88 100 THR A N 1
ATOM 730 C CA . THR A 1 100 ? 2.281 10.992 6.745 1.00 90.88 100 THR A CA 1
ATOM 731 C C . THR A 1 100 ? 1.362 9.808 6.989 1.00 90.88 100 THR A C 1
ATOM 733 O O . THR A 1 100 ? 1.277 8.901 6.155 1.00 90.88 100 THR A O 1
ATOM 736 N N . CYS A 1 101 ? 0.670 9.811 8.122 1.00 87.56 101 CYS A N 1
ATOM 737 C CA . CYS A 1 101 ? -0.360 8.827 8.374 1.00 87.56 101 CYS A CA 1
ATOM 738 C C . CYS A 1 101 ? -1.615 9.206 7.594 1.00 87.56 101 CYS A C 1
ATOM 740 O O . CYS A 1 101 ? -2.201 10.267 7.814 1.00 87.56 101 CYS A O 1
ATOM 742 N N . SER A 1 102 ? -2.005 8.346 6.660 1.00 87.12 102 SER A N 1
ATOM 743 C CA . SER A 1 102 ? -3.192 8.513 5.832 1.00 87.12 102 SER A CA 1
ATOM 744 C C . SER A 1 102 ? -3.964 7.203 5.811 1.00 87.12 102 SER A C 1
ATOM 746 O O . SER A 1 102 ? -3.406 6.149 5.512 1.00 87.12 102 SER A O 1
ATOM 748 N N . PHE A 1 103 ? -5.238 7.252 6.207 1.00 79.50 103 PHE A N 1
ATOM 749 C CA . PHE A 1 103 ? -6.123 6.081 6.298 1.00 79.50 103 PHE A CA 1
ATOM 750 C C . PHE A 1 103 ? -5.518 4.879 7.058 1.00 79.50 103 PHE A C 1
ATOM 752 O O . PHE A 1 103 ? -5.737 3.726 6.699 1.00 79.50 103 PHE A O 1
ATOM 759 N N . GLY A 1 104 ? -4.743 5.142 8.118 1.00 77.50 104 GLY A N 1
ATOM 760 C CA . GLY A 1 104 ? -4.103 4.100 8.930 1.00 77.50 104 GLY A CA 1
ATOM 761 C C . GLY A 1 104 ? -2.851 3.469 8.306 1.00 77.50 104 GLY A C 1
ATOM 762 O O . GLY A 1 104 ? -2.344 2.477 8.832 1.00 77.50 104 GLY A O 1
ATOM 763 N N . ALA A 1 105 ? -2.341 4.031 7.205 1.00 81.56 105 ALA A N 1
ATOM 764 C CA . ALA A 1 105 ? -1.105 3.623 6.547 1.00 81.56 105 ALA A CA 1
ATOM 765 C C . ALA A 1 105 ? -0.118 4.793 6.417 1.00 81.56 105 ALA A C 1
ATOM 767 O O . ALA A 1 105 ? -0.498 5.930 6.134 1.00 81.56 105 ALA A O 1
ATOM 768 N N . CYS A 1 106 ? 1.175 4.510 6.571 1.00 83.38 106 CYS A N 1
ATOM 769 C CA . CYS A 1 106 ? 2.215 5.493 6.287 1.00 83.38 106 CYS A CA 1
ATOM 770 C C . CYS A 1 106 ? 2.379 5.655 4.772 1.00 83.38 106 CYS A C 1
ATOM 772 O O . CYS A 1 106 ? 2.761 4.717 4.068 1.00 83.38 106 CYS A O 1
ATOM 774 N N . ARG A 1 107 ? 2.101 6.857 4.268 1.00 86.50 107 ARG A N 1
ATOM 775 C CA . ARG A 1 107 ? 2.216 7.228 2.852 1.00 86.50 107 ARG A CA 1
ATOM 776 C C . ARG A 1 107 ? 3.275 8.295 2.671 1.00 86.50 107 ARG A C 1
ATOM 778 O O . ARG A 1 107 ? 3.438 9.142 3.541 1.00 86.50 107 ARG A O 1
ATOM 785 N N . ASN A 1 108 ? 3.971 8.285 1.537 1.00 88.19 108 ASN A N 1
ATOM 786 C CA . ASN A 1 108 ? 4.920 9.351 1.223 1.00 88.19 108 ASN A CA 1
ATOM 787 C C . ASN A 1 108 ? 4.188 10.689 1.102 1.00 88.19 108 ASN A C 1
ATOM 789 O O . ASN A 1 108 ? 3.116 10.763 0.495 1.00 88.19 108 ASN A O 1
ATOM 793 N N . VAL A 1 109 ? 4.784 11.731 1.678 1.00 91.38 109 VAL A N 1
ATOM 794 C CA . VAL A 1 109 ? 4.297 13.103 1.521 1.00 91.38 109 VAL A CA 1
ATOM 795 C C . VAL A 1 109 ? 4.576 13.571 0.096 1.00 91.38 109 VAL A C 1
ATOM 797 O O . VAL A 1 109 ? 5.645 13.301 -0.450 1.00 91.38 109 VAL A O 1
ATOM 800 N N . CYS A 1 110 ? 3.634 14.294 -0.496 1.00 91.88 110 CYS A N 1
ATOM 801 C CA . CYS A 1 110 ? 3.752 14.829 -1.849 1.00 91.88 110 CYS A CA 1
ATOM 802 C C . CYS A 1 110 ? 3.162 16.240 -1.941 1.00 91.88 110 CYS A C 1
ATOM 804 O O . CYS A 1 110 ? 2.257 16.601 -1.187 1.00 91.88 110 CYS A O 1
ATOM 806 N N . LEU A 1 111 ? 3.660 17.042 -2.886 1.00 92.44 111 LEU A N 1
ATOM 807 C CA . LEU A 1 111 ? 3.017 18.309 -3.280 1.00 92.44 111 LEU A CA 1
ATOM 808 C C . LEU A 1 111 ? 2.204 18.158 -4.570 1.00 92.44 111 LEU A C 1
ATOM 810 O O . LEU A 1 111 ? 1.228 18.873 -4.781 1.00 92.44 111 LEU A O 1
ATOM 814 N N . ASP A 1 112 ? 2.616 17.229 -5.428 1.00 91.00 112 ASP A N 1
ATOM 815 C CA . ASP A 1 112 ? 1.983 16.917 -6.700 1.00 91.00 112 ASP A CA 1
ATOM 816 C C . ASP A 1 112 ? 2.238 15.444 -7.066 1.00 91.00 112 ASP A C 1
ATOM 818 O O . ASP A 1 112 ? 3.106 14.783 -6.488 1.00 91.00 112 ASP A O 1
ATOM 822 N N . SER A 1 113 ? 1.466 14.913 -8.019 1.00 84.50 113 SER A N 1
ATOM 823 C CA . SER A 1 113 ? 1.507 13.490 -8.378 1.00 84.50 113 SER A CA 1
ATOM 824 C C . SER A 1 113 ? 2.822 13.030 -9.017 1.00 84.50 113 SER A C 1
ATOM 826 O O . SER A 1 113 ? 3.047 11.828 -9.076 1.00 84.50 113 SER A O 1
ATOM 828 N N . SER A 1 114 ? 3.708 13.927 -9.469 1.00 83.31 114 SER A N 1
ATOM 829 C CA . SER A 1 114 ? 5.016 13.532 -10.023 1.00 83.31 114 SER A CA 1
ATOM 830 C C . SER A 1 114 ? 5.994 13.035 -8.956 1.00 83.31 114 SER A C 1
ATOM 832 O O . SER A 1 114 ? 6.961 12.349 -9.274 1.00 83.31 114 SER A O 1
ATOM 834 N N . GLN A 1 115 ? 5.731 13.359 -7.688 1.00 83.94 115 GLN A N 1
ATOM 835 C CA . GLN A 1 115 ? 6.512 12.903 -6.535 1.00 83.94 115 GLN A CA 1
ATOM 836 C C . GLN A 1 115 ? 6.049 11.534 -6.029 1.00 83.94 115 GLN A C 1
ATOM 838 O O . GLN A 1 115 ? 6.688 10.946 -5.155 1.00 83.94 115 GLN A O 1
ATOM 843 N N . CYS A 1 116 ? 4.925 11.041 -6.550 1.00 83.50 116 CYS A N 1
ATOM 844 C CA . CYS A 1 116 ? 4.363 9.773 -6.145 1.00 83.50 116 CYS A CA 1
ATOM 845 C C . CYS A 1 116 ? 4.902 8.622 -6.987 1.00 83.50 116 CYS A C 1
ATOM 847 O O . CYS A 1 116 ? 5.233 8.801 -8.162 1.00 83.50 116 CYS A O 1
ATOM 849 N N . PRO A 1 117 ? 4.982 7.421 -6.391 1.00 76.62 117 PRO A N 1
ATOM 850 C CA . PRO A 1 117 ? 5.289 6.236 -7.156 1.00 76.62 117 PRO A CA 1
ATOM 851 C C . PRO A 1 117 ? 4.209 5.994 -8.226 1.00 76.62 117 PRO A C 1
ATOM 853 O O . PRO A 1 117 ? 3.087 6.499 -8.130 1.00 76.62 117 PRO A O 1
ATOM 856 N N . PRO A 1 118 ? 4.528 5.188 -9.242 1.00 72.12 118 PRO A N 1
ATOM 857 C CA . PRO A 1 118 ? 3.584 4.772 -10.271 1.00 72.12 118 PRO A CA 1
ATOM 858 C C . PRO A 1 118 ? 2.270 4.249 -9.673 1.00 72.12 118 PRO A C 1
ATOM 860 O O . PRO A 1 118 ? 2.251 3.678 -8.580 1.00 72.12 118 PRO A O 1
ATOM 863 N N . LEU A 1 119 ? 1.162 4.463 -10.391 1.00 75.06 119 LEU A N 1
ATOM 864 C CA . LEU A 1 119 ? -0.214 4.151 -9.954 1.00 75.06 119 LEU A CA 1
ATOM 865 C C . LEU A 1 119 ? -0.731 4.965 -8.761 1.00 75.06 119 LEU A C 1
ATOM 867 O O . LEU A 1 119 ? -1.873 4.761 -8.350 1.00 75.06 119 LEU A O 1
ATOM 871 N N . HIS A 1 120 ? 0.069 5.885 -8.223 1.00 83.62 120 HIS A N 1
ATOM 872 C CA . HIS A 1 120 ? -0.335 6.757 -7.132 1.00 83.62 120 HIS A CA 1
ATOM 873 C C . HIS A 1 120 ? -0.443 8.205 -7.606 1.00 83.62 120 HIS A C 1
ATOM 875 O O . HIS A 1 120 ? 0.285 8.660 -8.487 1.00 83.62 120 HIS A O 1
ATOM 881 N N . ALA A 1 121 ? -1.364 8.938 -6.998 1.00 87.31 121 ALA A N 1
ATOM 882 C CA . ALA A 1 121 ? -1.522 10.368 -7.180 1.00 87.31 121 ALA A CA 1
ATOM 883 C C . ALA A 1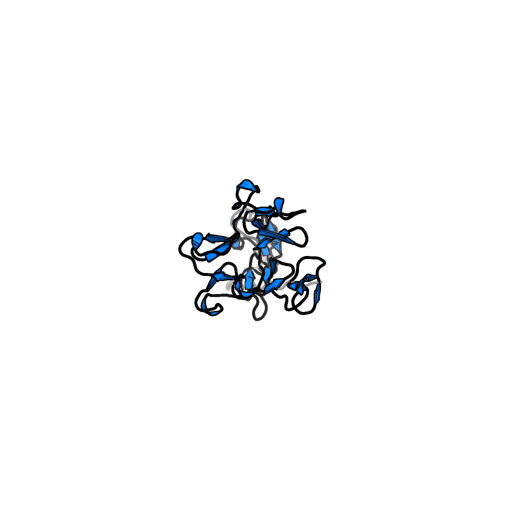 121 ? -1.411 11.074 -5.835 1.00 87.31 121 ALA A C 1
ATOM 885 O O . ALA A 1 121 ? -1.675 10.495 -4.779 1.00 87.31 121 ALA A O 1
ATOM 886 N N . CYS A 1 122 ? -1.037 12.349 -5.885 1.00 90.56 122 CYS A N 1
ATOM 887 C CA . CYS A 1 122 ? -0.994 13.152 -4.683 1.00 90.56 122 CYS A CA 1
ATOM 888 C C . CYS A 1 122 ? -2.407 13.579 -4.288 1.00 90.56 122 CYS A C 1
ATOM 890 O O . CYS A 1 122 ? -3.003 14.458 -4.913 1.00 90.56 122 CYS A O 1
ATOM 892 N N . VAL A 1 123 ? -2.944 12.950 -3.247 1.00 89.81 123 VAL A N 1
ATOM 893 C CA . VAL A 1 123 ? -4.277 13.216 -2.712 1.00 89.81 123 VAL A CA 1
ATOM 894 C C . VAL A 1 123 ? -4.110 13.753 -1.301 1.00 89.81 123 VAL A C 1
ATOM 896 O O . VAL A 1 123 ? -3.593 13.077 -0.421 1.00 89.81 123 VAL A O 1
ATOM 899 N N . LEU A 1 124 ? -4.522 15.007 -1.089 1.00 89.19 124 LEU A N 1
ATOM 900 C CA . LEU A 1 124 ? -4.442 15.679 0.217 1.00 89.19 124 LEU A CA 1
ATOM 901 C C . LEU A 1 124 ? -3.032 15.660 0.850 1.00 89.19 124 LEU A C 1
ATOM 903 O O . LEU A 1 124 ? -2.895 15.664 2.070 1.00 89.19 124 LEU A O 1
ATOM 907 N N . GLY A 1 125 ? -1.982 15.672 0.023 1.00 89.38 125 GLY A N 1
ATOM 908 C CA . GLY A 1 125 ? -0.587 15.685 0.475 1.00 89.38 125 GLY A CA 1
ATOM 909 C C . GLY A 1 125 ? 0.010 14.307 0.778 1.00 89.38 125 GLY A C 1
ATOM 910 O O . GLY A 1 125 ? 1.150 14.240 1.233 1.00 89.38 125 GLY A O 1
ATOM 911 N N . ALA A 1 126 ? -0.724 13.225 0.507 1.00 89.69 126 ALA A N 1
ATOM 912 C CA . ALA A 1 126 ? -0.256 11.848 0.602 1.00 89.69 126 ALA A CA 1
ATOM 913 C C . ALA A 1 126 ? -0.332 11.153 -0.766 1.00 89.69 126 ALA A C 1
ATOM 915 O O . ALA A 1 126 ? -1.265 11.374 -1.540 1.00 89.69 126 ALA A O 1
ATOM 916 N N . CYS A 1 127 ? 0.644 10.299 -1.071 1.00 87.88 127 CYS A N 1
ATOM 917 C CA . CYS A 1 127 ? 0.576 9.445 -2.253 1.00 87.88 127 CYS A CA 1
ATOM 918 C C . CYS A 1 127 ? -0.416 8.304 -2.030 1.00 87.88 127 CYS A C 1
ATOM 920 O O . CYS A 1 127 ? -0.103 7.336 -1.336 1.00 87.88 127 CYS A O 1
ATOM 922 N N . GLU A 1 128 ? -1.588 8.412 -2.650 1.00 87.38 128 GLU A N 1
ATOM 923 C CA . GLU A 1 128 ? -2.653 7.409 -2.602 1.00 87.38 128 GLU A CA 1
ATOM 924 C C . GLU A 1 128 ? -2.794 6.704 -3.944 1.00 87.38 128 GLU A C 1
ATOM 926 O O . GLU A 1 128 ? -2.507 7.297 -4.987 1.00 87.38 128 GLU A O 1
ATOM 931 N N . LEU A 1 129 ? -3.257 5.450 -3.931 1.00 81.75 129 LEU A N 1
ATOM 932 C CA . LEU A 1 129 ? -3.594 4.756 -5.174 1.00 81.75 129 LEU A CA 1
ATOM 933 C C . LEU A 1 129 ? -4.626 5.568 -5.956 1.00 81.75 129 LEU A C 1
ATOM 935 O O . LEU A 1 129 ? -5.601 6.067 -5.392 1.00 81.75 129 LEU A O 1
ATOM 939 N N . VAL A 1 130 ? -4.425 5.661 -7.269 1.00 84.19 130 VAL A N 1
ATOM 940 C CA . VAL A 1 130 ? -5.377 6.320 -8.160 1.00 84.19 130 VAL A CA 1
ATOM 941 C C . VAL A 1 130 ? -6.683 5.514 -8.156 1.00 84.19 130 VAL A C 1
ATOM 943 O O . VAL A 1 130 ? -6.673 4.338 -8.543 1.00 84.19 130 VAL A O 1
ATOM 946 N N . PRO A 1 131 ? -7.810 6.106 -7.715 1.00 81.88 131 PRO A N 1
ATOM 947 C CA . PRO A 1 131 ? -9.105 5.462 -7.833 1.00 81.88 131 PRO A CA 1
ATOM 948 C C . PRO A 1 131 ? -9.530 5.448 -9.301 1.00 81.88 131 PRO A C 1
ATOM 950 O O . PRO A 1 131 ? -9.248 6.381 -10.053 1.00 81.88 131 PRO A O 1
ATOM 953 N N . CYS A 1 132 ? -10.248 4.411 -9.705 1.00 83.75 132 CYS A N 1
ATOM 954 C CA . CYS A 1 132 ? -10.703 4.257 -11.081 1.00 83.75 132 CYS A CA 1
ATOM 955 C C . CYS A 1 132 ? -12.083 3.606 -11.132 1.00 83.75 132 CYS A C 1
ATOM 957 O O . CYS A 1 132 ? -12.482 2.874 -10.229 1.00 83.75 132 CYS A O 1
ATOM 959 N N . SER A 1 133 ? -12.819 3.860 -12.208 1.00 83.00 133 SER A N 1
ATOM 960 C CA . SER A 1 133 ? -14.035 3.121 -12.569 1.00 83.00 133 SER A CA 1
ATOM 961 C C . SER A 1 133 ? -13.825 2.288 -13.832 1.00 83.00 133 SER A C 1
ATOM 963 O O . SER A 1 133 ? -14.430 1.229 -13.991 1.00 83.00 133 SER A O 1
ATOM 965 N N . VAL A 1 134 ? -12.952 2.753 -14.724 1.00 79.94 134 VAL A N 1
ATOM 966 C CA . VAL A 1 134 ? -12.545 2.080 -15.959 1.00 79.94 134 VAL A CA 1
ATOM 967 C C . VAL A 1 134 ? -11.030 2.173 -16.132 1.00 79.94 134 VAL A C 1
ATOM 969 O O . VAL A 1 134 ? -10.388 3.070 -15.596 1.00 79.94 134 VAL A O 1
ATOM 972 N N . SER A 1 135 ? -10.428 1.262 -16.901 1.00 78.12 135 SER A N 1
ATOM 973 C CA . SER A 1 135 ? -8.966 1.249 -17.095 1.00 78.12 135 SER A CA 1
ATOM 974 C C . SER A 1 135 ? -8.415 2.524 -17.743 1.00 78.12 135 SER A C 1
ATOM 976 O O . SER A 1 135 ? -7.255 2.845 -17.536 1.00 78.12 135 SER A O 1
ATOM 978 N N . SER A 1 136 ? -9.232 3.285 -18.482 1.00 80.12 136 SER A N 1
ATOM 979 C CA . SER A 1 136 ? -8.822 4.584 -19.035 1.00 80.12 136 SER A CA 1
ATOM 980 C C . SER A 1 136 ? -8.668 5.690 -17.988 1.00 80.12 136 SER A C 1
ATOM 982 O O . SER A 1 136 ? -8.118 6.738 -18.313 1.00 80.12 136 SER A O 1
ATOM 984 N N . ASP A 1 137 ? -9.162 5.483 -16.763 1.00 82.25 137 ASP A N 1
ATOM 985 C CA . ASP A 1 137 ? -8.953 6.410 -15.642 1.00 82.25 137 ASP A CA 1
ATOM 986 C C . ASP A 1 137 ? -7.549 6.256 -15.042 1.00 82.25 137 ASP A C 1
ATOM 988 O O . ASP A 1 137 ? -7.082 7.118 -14.298 1.00 82.25 137 ASP A O 1
ATOM 992 N N . CYS A 1 138 ? -6.880 5.145 -15.353 1.00 81.50 138 CYS A N 1
ATOM 993 C CA . CYS A 1 138 ? -5.558 4.842 -14.852 1.00 81.50 138 CYS A CA 1
ATOM 994 C C . CYS A 1 138 ? -4.462 5.409 -15.765 1.00 81.50 138 CYS A C 1
ATOM 996 O O . CYS A 1 138 ? -4.658 5.520 -16.978 1.00 81.50 138 CYS A O 1
ATOM 998 N N . PRO A 1 139 ? -3.290 5.764 -15.200 1.00 74.81 139 PRO A N 1
ATOM 999 C CA . PRO A 1 139 ? -2.122 6.108 -16.004 1.00 74.81 139 PRO A CA 1
ATOM 1000 C C . PRO A 1 139 ? -1.750 4.945 -16.938 1.00 74.81 139 PRO A C 1
ATOM 1002 O O . PRO A 1 139 ? -2.099 3.798 -16.669 1.00 74.81 139 PRO A O 1
ATOM 1005 N N . SER A 1 140 ? -1.072 5.254 -18.046 1.00 68.75 140 SER A N 1
ATOM 1006 C CA . SER A 1 140 ? -0.773 4.297 -19.118 1.00 68.75 140 SER A CA 1
ATOM 1007 C C . SER A 1 140 ? -0.262 2.951 -18.589 1.00 68.75 140 SER A C 1
ATOM 1009 O O . SER A 1 140 ? 0.580 2.915 -17.693 1.00 68.75 140 SER A O 1
ATOM 1011 N N . ASP A 1 141 ? -0.789 1.862 -19.159 1.00 68.44 141 ASP A N 1
ATOM 1012 C CA . ASP A 1 141 ? -0.407 0.467 -18.870 1.00 68.44 141 ASP A CA 1
ATOM 1013 C C . ASP A 1 141 ? -0.839 -0.059 -17.488 1.00 68.44 141 ASP A C 1
ATOM 1015 O O . ASP A 1 141 ? -0.335 -1.068 -16.987 1.00 68.44 141 ASP A O 1
ATOM 1019 N N . ALA A 1 142 ? -1.838 0.597 -16.895 1.00 75.38 142 ALA A N 1
ATOM 1020 C CA . ALA A 1 142 ? -2.531 0.163 -15.694 1.00 75.38 142 ALA A CA 1
ATOM 1021 C C . ALA A 1 142 ? -3.994 -0.214 -15.980 1.00 75.38 142 ALA A C 1
ATOM 1023 O O . ALA A 1 142 ? -4.677 0.388 -16.808 1.00 75.38 142 ALA A O 1
ATOM 1024 N N . GLY A 1 143 ? -4.485 -1.233 -15.280 1.00 78.50 143 GLY A N 1
ATOM 1025 C CA . GLY A 1 143 ? -5.871 -1.682 -15.329 1.00 78.50 143 GLY A CA 1
ATOM 1026 C C . GLY A 1 143 ? -6.649 -1.229 -14.102 1.00 78.50 143 GLY A C 1
ATOM 1027 O O . GLY A 1 143 ? -6.115 -1.200 -12.991 1.00 78.50 143 GLY A O 1
ATOM 1028 N N . CYS A 1 144 ? -7.935 -0.931 -14.286 1.00 80.81 144 CYS A N 1
ATOM 1029 C CA . CYS A 1 144 ? -8.812 -0.691 -13.152 1.00 80.81 144 CYS A CA 1
ATOM 1030 C C . CYS A 1 144 ? -9.329 -2.011 -12.583 1.00 80.81 144 CYS A C 1
ATOM 1032 O O . CYS A 1 144 ? -10.110 -2.707 -13.236 1.00 80.81 144 CYS A O 1
ATOM 1034 N N . VAL A 1 145 ? -8.913 -2.353 -11.365 1.00 76.50 145 VAL A N 1
ATOM 1035 C CA . VAL A 1 145 ? -9.340 -3.575 -10.676 1.00 76.50 145 VAL A CA 1
ATOM 1036 C C . VAL A 1 145 ? -9.899 -3.194 -9.314 1.00 76.50 145 VAL A C 1
ATOM 1038 O O . VAL A 1 145 ? -9.256 -2.493 -8.541 1.00 76.50 145 VAL A O 1
ATOM 1041 N N . ALA A 1 146 ? -11.131 -3.629 -9.037 1.00 74.81 146 ALA A N 1
ATOM 1042 C CA . ALA A 1 146 ? -11.829 -3.367 -7.774 1.00 74.81 146 ALA A CA 1
ATOM 1043 C C . ALA A 1 146 ? -11.863 -1.878 -7.347 1.00 74.81 146 ALA A C 1
ATOM 1045 O O . ALA A 1 146 ? -11.924 -1.573 -6.160 1.00 74.81 146 ALA A O 1
ATOM 1046 N N . GLY A 1 147 ? -11.854 -0.950 -8.310 1.00 77.19 147 GLY A N 1
ATOM 1047 C CA . GLY A 1 147 ? -11.916 0.490 -8.048 1.00 77.19 147 GLY A CA 1
ATOM 1048 C C . GLY A 1 147 ? -10.561 1.175 -7.846 1.00 77.19 147 GLY A C 1
ATOM 1049 O O . GLY A 1 147 ? -10.522 2.355 -7.500 1.00 77.19 147 GLY A O 1
ATOM 1050 N N . SER A 1 148 ? -9.445 0.469 -8.045 1.00 77.38 148 SER A N 1
ATOM 1051 C CA . SER A 1 148 ? -8.094 1.032 -7.947 1.00 77.38 148 SER A CA 1
ATOM 1052 C C . SER A 1 148 ? -7.226 0.652 -9.141 1.00 77.38 148 SER A C 1
ATOM 1054 O O . SER A 1 148 ? -7.357 -0.431 -9.719 1.00 77.38 148 SER A O 1
ATOM 1056 N N . CYS A 1 149 ? -6.338 1.566 -9.524 1.00 80.00 149 CYS A N 1
ATOM 1057 C CA . CYS A 1 149 ? -5.386 1.320 -10.591 1.00 80.00 149 CYS A CA 1
ATOM 1058 C C . CYS A 1 149 ? -4.334 0.314 -10.139 1.00 80.00 149 CYS A C 1
ATOM 1060 O O . CYS A 1 149 ? -3.595 0.536 -9.183 1.00 80.00 149 CYS A O 1
ATOM 1062 N N . THR A 1 150 ? -4.270 -0.792 -10.860 1.00 75.38 150 THR A N 1
ATOM 1063 C CA . THR A 1 150 ? -3.297 -1.869 -10.679 1.00 75.38 150 THR A CA 1
ATOM 1064 C C . THR A 1 150 ? -2.448 -1.970 -11.940 1.00 75.38 150 THR A C 1
ATOM 1066 O O . THR A 1 150 ? -2.899 -1.526 -13.000 1.00 75.38 150 THR A O 1
ATOM 1069 N N . PRO A 1 151 ? -1.227 -2.519 -11.882 1.00 72.81 151 PRO A N 1
ATOM 1070 C CA . PRO A 1 151 ? -0.473 -2.747 -13.106 1.00 72.81 151 PRO A CA 1
ATOM 1071 C C . PRO A 1 151 ? -1.285 -3.649 -14.045 1.00 72.81 151 PRO A C 1
ATOM 1073 O O . PRO A 1 151 ? -1.971 -4.561 -13.579 1.00 72.81 151 PRO A O 1
ATOM 1076 N N . ALA A 1 152 ? -1.260 -3.381 -15.354 1.00 70.94 152 ALA A N 1
ATOM 1077 C CA . ALA A 1 152 ? -2.043 -4.170 -16.296 1.00 70.94 152 ALA A CA 1
ATOM 1078 C C . ALA A 1 152 ? -1.659 -5.655 -16.235 1.00 70.94 152 ALA A C 1
ATOM 1080 O O . ALA A 1 152 ? -0.491 -6.017 -16.057 1.00 70.94 152 ALA A O 1
ATOM 1081 N N . ASN A 1 153 ? -2.667 -6.513 -16.411 1.00 72.12 153 ASN A N 1
ATOM 1082 C CA . ASN A 1 153 ? -2.415 -7.919 -16.681 1.00 72.12 153 ASN A CA 1
ATOM 1083 C C . ASN A 1 153 ? -1.739 -8.049 -18.046 1.00 72.12 153 ASN A C 1
ATOM 1085 O O . ASN A 1 153 ? -2.091 -7.337 -18.987 1.00 72.12 153 ASN A O 1
ATOM 1089 N N . CYS A 1 154 ? -0.818 -8.990 -18.164 1.00 76.56 154 CYS A N 1
ATOM 1090 C CA . CYS A 1 154 ? -0.042 -9.206 -19.373 1.00 76.56 154 CYS A CA 1
ATOM 1091 C C . CYS A 1 154 ? 0.141 -10.698 -19.638 1.00 76.56 154 CYS A C 1
ATOM 1093 O O . CYS A 1 154 ? 0.140 -11.522 -18.725 1.00 76.56 154 CYS A O 1
ATOM 1095 N N . VAL A 1 155 ? 0.315 -11.053 -20.905 1.00 78.38 155 VAL A N 1
ATOM 1096 C CA . VAL A 1 155 ? 0.738 -12.394 -21.335 1.00 78.38 155 VAL A CA 1
ATOM 1097 C C . VAL A 1 155 ? 2.182 -12.345 -21.844 1.00 78.38 155 VAL A C 1
ATOM 1099 O O . VAL A 1 155 ? 2.900 -13.342 -21.816 1.00 78.38 155 VAL A O 1
ATOM 1102 N N . SER A 1 156 ? 2.620 -11.172 -22.293 1.00 81.31 156 SER A N 1
ATOM 1103 C CA . SER A 1 156 ? 3.916 -10.902 -22.893 1.00 81.31 156 SER A CA 1
ATOM 1104 C C . SER A 1 156 ? 4.357 -9.463 -22.624 1.00 81.31 156 SER A C 1
ATOM 1106 O O . SER A 1 156 ? 3.540 -8.594 -22.328 1.00 81.31 156 SER A O 1
ATOM 1108 N N . ASP A 1 157 ? 5.653 -9.185 -22.770 1.00 80.75 157 ASP A N 1
ATOM 1109 C CA . ASP A 1 157 ? 6.214 -7.838 -22.581 1.00 80.75 157 ASP A CA 1
ATOM 1110 C C . ASP A 1 157 ? 5.572 -6.773 -23.480 1.00 80.75 157 ASP A C 1
ATOM 1112 O O . ASP A 1 157 ? 5.593 -5.596 -23.141 1.00 80.75 157 ASP A O 1
ATOM 1116 N N . THR A 1 158 ? 5.003 -7.171 -24.622 1.00 81.38 158 THR A N 1
ATOM 1117 C CA . THR A 1 158 ? 4.325 -6.254 -25.550 1.00 81.38 158 THR A CA 1
ATOM 1118 C C . THR A 1 158 ? 2.964 -5.782 -25.056 1.00 81.38 158 THR A C 1
ATOM 1120 O O . THR A 1 158 ? 2.439 -4.815 -25.600 1.00 81.38 158 THR A O 1
ATOM 1123 N N . ASP A 1 159 ? 2.400 -6.452 -24.050 1.00 73.44 159 ASP A N 1
ATOM 1124 C CA . ASP A 1 159 ? 1.167 -6.025 -23.381 1.00 73.44 159 ASP A CA 1
ATOM 1125 C C . ASP A 1 159 ? 1.441 -4.942 -22.328 1.00 73.44 159 ASP A C 1
ATOM 1127 O O . ASP A 1 159 ? 0.511 -4.344 -21.792 1.00 73.44 159 ASP A O 1
ATOM 1131 N N . CYS A 1 160 ? 2.719 -4.705 -22.026 1.00 76.75 160 CYS A N 1
ATOM 1132 C CA . CYS A 1 160 ? 3.168 -3.722 -21.064 1.00 76.75 160 CYS A CA 1
ATOM 1133 C C . CYS A 1 160 ? 3.718 -2.473 -21.757 1.00 76.75 160 CYS A C 1
ATOM 1135 O O . CYS A 1 160 ? 4.234 -2.515 -22.877 1.00 76.75 160 CYS A O 1
ATOM 1137 N N . GLY A 1 161 ? 3.642 -1.359 -21.037 1.00 71.75 161 GLY A N 1
ATOM 1138 C CA . GLY A 1 161 ? 4.179 -0.077 -21.464 1.00 71.75 161 GLY A CA 1
ATOM 1139 C C . GLY A 1 161 ? 5.672 -0.071 -21.764 1.00 71.75 161 GLY A C 1
ATOM 1140 O O . GLY A 1 161 ? 6.411 -0.977 -21.357 1.00 71.75 161 GLY A O 1
ATOM 1141 N N . PRO A 1 162 ? 6.166 0.988 -22.429 1.00 66.62 162 PRO A N 1
ATOM 1142 C CA . PRO A 1 162 ? 7.600 1.222 -22.508 1.00 66.62 162 PRO A CA 1
ATOM 1143 C C . PRO A 1 162 ? 8.197 1.244 -21.090 1.00 66.62 162 PRO A C 1
ATOM 1145 O O . PRO A 1 162 ? 7.627 1.836 -20.183 1.00 66.62 162 PRO A O 1
ATOM 1148 N N . GLU A 1 163 ? 9.341 0.574 -20.914 1.00 73.62 163 GLU A N 1
ATOM 1149 C CA . GLU A 1 163 ? 10.035 0.367 -19.623 1.00 73.62 163 GLU A CA 1
ATOM 1150 C C . GLU A 1 163 ? 9.399 -0.648 -18.654 1.00 73.62 163 GLU A C 1
ATOM 1152 O O . GLU A 1 163 ? 9.960 -0.914 -17.589 1.00 73.62 163 GLU A O 1
ATOM 1157 N N . LEU A 1 164 ? 8.300 -1.299 -19.042 1.00 78.25 164 LEU A N 1
ATOM 1158 C CA . LEU A 1 164 ? 7.678 -2.379 -18.279 1.00 78.25 164 LEU A CA 1
ATOM 1159 C C . LEU A 1 164 ? 7.957 -3.756 -18.917 1.00 78.25 164 LEU A C 1
ATOM 1161 O O . LEU A 1 164 ? 8.267 -3.889 -20.108 1.00 78.25 164 LEU A O 1
ATOM 1165 N N . ARG A 1 165 ? 7.888 -4.805 -18.099 1.00 81.12 165 ARG A N 1
ATOM 1166 C CA . ARG A 1 165 ? 8.026 -6.215 -18.486 1.00 81.12 165 ARG A CA 1
ATOM 1167 C C . ARG A 1 165 ? 6.919 -7.040 -17.864 1.00 81.12 165 ARG A C 1
ATOM 1169 O O . ARG A 1 165 ? 6.466 -6.748 -16.754 1.00 81.12 165 ARG A O 1
ATOM 1176 N N . CYS A 1 166 ? 6.504 -8.071 -18.584 1.00 79.25 166 CYS A N 1
ATOM 1177 C CA . CYS A 1 166 ? 5.490 -8.990 -18.126 1.00 79.25 166 CYS A CA 1
ATOM 1178 C C . CYS A 1 166 ? 6.109 -10.084 -17.261 1.00 79.25 166 CYS A C 1
ATOM 1180 O O . CYS A 1 166 ? 6.918 -10.883 -17.730 1.00 79.25 166 CYS A O 1
ATOM 1182 N N . GLY A 1 167 ? 5.700 -10.142 -15.997 1.00 74.56 167 GLY A N 1
ATOM 1183 C CA . GLY A 1 167 ? 6.137 -11.168 -15.056 1.00 74.56 167 GLY A CA 1
ATOM 1184 C C . GLY A 1 167 ? 4.955 -11.680 -14.251 1.00 74.56 167 GLY A C 1
ATOM 1185 O O . GLY A 1 167 ? 4.210 -10.885 -13.683 1.00 74.56 167 GLY A O 1
ATOM 1186 N N . MET A 1 168 ? 4.776 -13.004 -14.222 1.00 67.19 168 MET A N 1
ATOM 1187 C CA . MET A 1 168 ? 3.679 -13.675 -13.505 1.00 67.19 168 MET A CA 1
ATOM 1188 C C . MET A 1 168 ? 2.290 -13.095 -13.826 1.00 67.19 168 MET A C 1
ATOM 1190 O O . MET A 1 168 ? 1.436 -12.953 -12.960 1.00 67.19 168 MET A O 1
ATOM 1194 N N . GLY A 1 169 ? 2.070 -12.731 -15.092 1.00 71.69 169 GLY A N 1
ATOM 1195 C CA . GLY A 1 169 ? 0.788 -12.206 -15.555 1.00 71.69 169 GLY A CA 1
ATOM 1196 C C . GLY A 1 169 ? 0.551 -10.723 -15.271 1.00 71.69 169 GLY A C 1
ATOM 1197 O O . GLY A 1 169 ? -0.529 -10.235 -15.583 1.00 71.69 169 GLY A O 1
ATOM 1198 N N . VAL A 1 170 ? 1.529 -9.999 -14.711 1.00 73.75 170 VAL A N 1
ATOM 1199 C CA . VAL A 1 170 ? 1.396 -8.587 -14.324 1.00 73.75 170 VAL A CA 1
ATOM 1200 C C . VAL A 1 170 ? 2.585 -7.763 -14.833 1.00 73.75 170 VAL A C 1
ATOM 1202 O O . VAL A 1 170 ? 3.743 -8.185 -14.741 1.00 73.75 170 VAL A O 1
ATOM 1205 N N . CYS A 1 171 ? 2.315 -6.569 -15.359 1.00 75.56 171 CYS A N 1
ATOM 1206 C CA . CYS A 1 171 ? 3.356 -5.633 -15.776 1.00 75.56 171 CYS A CA 1
ATOM 1207 C C . CYS A 1 171 ? 4.105 -5.048 -14.569 1.00 75.56 171 CYS A C 1
ATOM 1209 O O . CYS A 1 171 ? 3.499 -4.637 -13.582 1.00 75.56 171 CYS A O 1
ATOM 1211 N N . GLY A 1 172 ? 5.430 -4.954 -14.647 1.00 76.94 172 GLY A N 1
ATOM 1212 C CA . GLY A 1 172 ? 6.239 -4.215 -13.674 1.00 76.94 172 GLY A CA 1
ATOM 1213 C C . GLY A 1 172 ? 7.501 -3.637 -14.296 1.00 76.94 172 GLY A C 1
ATOM 1214 O O . GLY A 1 172 ? 7.833 -3.967 -15.431 1.00 76.94 172 GLY A O 1
ATOM 1215 N N . TYR A 1 173 ? 8.191 -2.758 -13.568 1.00 78.75 173 TYR A N 1
ATOM 1216 C CA . TYR A 1 173 ? 9.376 -2.074 -14.090 1.00 78.75 173 TYR A CA 1
ATOM 1217 C C . TYR A 1 173 ? 10.466 -3.049 -14.480 1.00 78.75 173 TYR A C 1
ATOM 1219 O O . TYR A 1 173 ? 10.863 -3.895 -13.678 1.00 78.75 173 TYR A O 1
ATOM 1227 N N . ALA A 1 174 ? 10.948 -2.893 -15.711 1.00 83.12 174 ALA A N 1
ATOM 1228 C CA . ALA A 1 174 ? 12.065 -3.650 -16.226 1.00 83.12 174 ALA A CA 1
ATOM 1229 C C . ALA A 1 174 ? 13.322 -3.329 -15.416 1.00 83.12 174 ALA A C 1
ATOM 1231 O O . ALA A 1 174 ? 13.660 -2.166 -15.194 1.00 83.12 174 ALA A O 1
ATOM 1232 N N . CYS A 1 175 ? 14.063 -4.358 -15.039 1.00 84.50 175 CYS A N 1
ATOM 1233 C CA . CYS A 1 175 ? 15.359 -4.197 -14.409 1.00 84.50 175 CYS A CA 1
ATOM 1234 C C . CYS A 1 175 ? 16.319 -5.289 -14.883 1.00 84.50 175 CYS A C 1
ATOM 1236 O O . CYS A 1 175 ? 15.939 -6.375 -15.304 1.00 84.50 175 CYS A O 1
ATOM 1238 N N . THR A 1 176 ? 17.600 -4.982 -14.812 1.00 83.88 176 THR A N 1
ATOM 1239 C CA . THR A 1 176 ? 18.724 -5.912 -14.936 1.00 83.88 176 THR A CA 1
ATOM 1240 C C . THR A 1 176 ? 19.441 -6.099 -13.602 1.00 83.88 176 THR A C 1
ATOM 1242 O O . THR A 1 176 ? 20.099 -7.114 -13.391 1.00 83.88 176 THR A O 1
ATOM 1245 N N . THR A 1 177 ? 19.329 -5.122 -12.702 1.00 81.88 177 THR A N 1
ATOM 1246 C CA . THR A 1 177 ? 19.991 -5.094 -11.396 1.00 81.88 177 THR A CA 1
ATOM 1247 C C . THR A 1 177 ? 19.103 -4.383 -10.374 1.00 81.88 177 THR A C 1
ATOM 1249 O O . THR A 1 177 ? 18.392 -3.442 -10.714 1.00 81.88 177 THR A O 1
ATOM 1252 N N . SER A 1 178 ? 19.154 -4.792 -9.100 1.00 78.38 178 SER A N 1
ATOM 1253 C CA . SER A 1 178 ? 18.269 -4.261 -8.041 1.00 78.38 178 SER A CA 1
ATOM 1254 C C . SER A 1 178 ? 18.411 -2.759 -7.776 1.00 78.38 178 SER A C 1
ATOM 1256 O O . SER A 1 178 ? 17.510 -2.145 -7.231 1.00 78.38 178 SER A O 1
ATOM 1258 N N . ASN A 1 179 ? 19.520 -2.142 -8.183 1.00 79.12 179 ASN A N 1
ATOM 1259 C CA . ASN A 1 179 ? 19.732 -0.694 -8.074 1.00 79.12 179 ASN A CA 1
ATOM 1260 C C . ASN A 1 179 ? 18.886 0.142 -9.055 1.00 79.12 179 ASN A C 1
ATOM 1262 O O . ASN A 1 179 ? 18.892 1.365 -8.951 1.00 79.12 179 ASN A O 1
ATOM 1266 N N . GLN A 1 180 ? 18.221 -0.493 -10.023 1.00 79.12 180 GLN A N 1
ATOM 1267 C CA . GLN A 1 180 ? 17.271 0.154 -10.933 1.00 79.12 180 GLN A CA 1
ATOM 1268 C C . GLN A 1 180 ? 15.851 0.184 -10.356 1.00 79.12 180 GLN A C 1
ATOM 1270 O O . GLN A 1 180 ? 14.981 0.826 -10.933 1.00 79.12 180 GLN A O 1
ATOM 1275 N N . CYS A 1 181 ? 15.631 -0.503 -9.234 1.00 77.00 181 CYS A N 1
ATOM 1276 C CA . CYS A 1 181 ? 14.351 -0.567 -8.548 1.00 77.00 181 CYS A CA 1
ATOM 1277 C C . CYS A 1 181 ? 14.270 0.467 -7.422 1.00 77.00 181 CYS A C 1
ATOM 1279 O O . CYS A 1 181 ? 15.291 1.009 -6.983 1.00 77.00 181 CYS A O 1
ATOM 1281 N N . LEU A 1 182 ? 13.052 0.765 -6.965 1.00 74.00 182 LEU A N 1
ATOM 1282 C CA . LEU A 1 182 ? 12.842 1.717 -5.876 1.00 74.00 182 LEU A CA 1
ATOM 1283 C C . LEU A 1 182 ? 13.452 1.191 -4.571 1.00 74.00 182 LEU A C 1
ATOM 1285 O O . LEU A 1 182 ? 13.688 -0.003 -4.393 1.00 74.00 182 LEU A O 1
ATOM 1289 N N . SER A 1 183 ? 13.718 2.098 -3.629 1.00 64.31 183 SER A N 1
ATOM 1290 C CA . SER A 1 183 ? 14.260 1.734 -2.318 1.00 64.31 183 SER A CA 1
ATOM 1291 C C . SER A 1 183 ? 13.393 0.671 -1.637 1.00 64.31 183 SER A C 1
ATOM 1293 O O . SER A 1 183 ? 12.239 0.930 -1.307 1.00 64.31 183 SER A O 1
ATOM 1295 N N . GLY A 1 184 ? 13.976 -0.505 -1.393 1.00 63.97 184 GLY A N 1
ATOM 1296 C CA . GLY A 1 184 ? 13.284 -1.650 -0.796 1.00 63.97 184 GLY A CA 1
ATOM 1297 C C . GLY A 1 184 ? 12.815 -2.704 -1.800 1.00 63.97 184 GLY A C 1
ATOM 1298 O O . GLY A 1 184 ? 12.388 -3.764 -1.366 1.00 63.97 184 GLY A O 1
ATOM 1299 N N . GLU A 1 185 ? 12.944 -2.466 -3.103 1.00 73.50 185 GLU A N 1
ATOM 1300 C CA . GLU A 1 185 ? 12.681 -3.449 -4.153 1.00 73.50 185 GLU A CA 1
ATOM 1301 C C . GLU A 1 185 ? 13.971 -4.148 -4.613 1.00 73.50 185 GLU A C 1
ATOM 1303 O O . GLU A 1 185 ? 15.087 -3.636 -4.478 1.00 73.50 185 GLU A O 1
ATOM 1308 N N . MET A 1 186 ? 13.818 -5.337 -5.189 1.00 79.00 186 MET A N 1
ATOM 1309 C CA . MET A 1 186 ? 14.891 -6.106 -5.806 1.00 79.00 186 MET A CA 1
ATOM 1310 C C . MET A 1 186 ? 14.534 -6.506 -7.231 1.00 79.00 186 MET A C 1
ATOM 1312 O O . MET A 1 186 ? 13.363 -6.636 -7.582 1.00 79.00 186 MET A O 1
ATOM 1316 N N . CYS A 1 187 ? 15.567 -6.678 -8.056 1.00 81.81 187 CYS A N 1
ATOM 1317 C CA . CYS A 1 187 ? 15.388 -7.110 -9.429 1.00 81.81 187 CYS A CA 1
ATOM 1318 C C . CYS A 1 187 ? 15.312 -8.634 -9.501 1.00 81.81 187 CYS A C 1
ATOM 1320 O O . CYS A 1 187 ? 16.331 -9.312 -9.368 1.00 81.81 187 CYS A O 1
ATOM 1322 N N . GLU A 1 188 ? 14.114 -9.151 -9.743 1.00 78.94 188 GLU A N 1
ATOM 1323 C CA . GLU A 1 188 ? 13.806 -10.575 -9.842 1.00 78.94 188 GLU A CA 1
ATOM 1324 C C . GLU A 1 188 ? 13.235 -10.863 -11.232 1.00 78.94 188 GLU A C 1
ATOM 1326 O O . GLU A 1 188 ? 12.317 -10.181 -11.683 1.00 78.94 188 GLU A O 1
ATOM 1331 N N . ALA A 1 189 ? 13.781 -11.856 -11.939 1.00 75.44 189 ALA A N 1
ATOM 1332 C CA . ALA A 1 189 ? 13.310 -12.252 -13.274 1.00 75.44 189 ALA A CA 1
ATOM 1333 C C . ALA A 1 189 ? 13.162 -11.085 -14.283 1.00 75.44 189 ALA A C 1
ATOM 1335 O O . ALA A 1 189 ? 12.325 -11.123 -15.182 1.00 75.44 189 ALA A O 1
ATOM 1336 N N . GLY A 1 190 ? 13.994 -10.047 -14.147 1.00 78.00 190 GLY A N 1
ATOM 1337 C CA . GLY A 1 190 ? 13.958 -8.868 -15.011 1.00 78.00 190 GLY A CA 1
ATOM 1338 C C . GLY A 1 190 ? 12.929 -7.805 -14.611 1.00 78.00 190 GLY A C 1
ATOM 1339 O O . GLY A 1 190 ? 12.678 -6.889 -15.397 1.00 78.00 190 GLY A O 1
ATOM 1340 N N . ARG A 1 191 ? 12.337 -7.915 -13.413 1.00 79.25 191 ARG A N 1
ATOM 1341 C CA . ARG A 1 191 ? 11.325 -7.001 -12.878 1.00 79.25 191 ARG A CA 1
ATOM 1342 C C . ARG A 1 191 ? 11.624 -6.555 -11.441 1.00 79.25 191 ARG A C 1
ATOM 1344 O O . ARG A 1 191 ? 12.104 -7.331 -10.621 1.00 79.25 191 ARG A O 1
ATOM 1351 N N . CYS A 1 192 ? 11.280 -5.311 -11.122 1.00 78.31 192 CYS A N 1
ATOM 1352 C CA . CYS A 1 192 ? 11.291 -4.813 -9.749 1.00 78.31 192 CYS A CA 1
ATOM 1353 C C . CYS A 1 192 ? 10.140 -5.405 -8.923 1.00 78.31 192 CYS A C 1
ATOM 1355 O O . CYS A 1 192 ? 8.966 -5.290 -9.292 1.00 78.31 192 CYS A O 1
ATOM 1357 N N . THR A 1 193 ? 10.490 -6.054 -7.814 1.00 72.56 193 THR A N 1
ATOM 1358 C CA . THR A 1 193 ? 9.553 -6.647 -6.854 1.00 72.56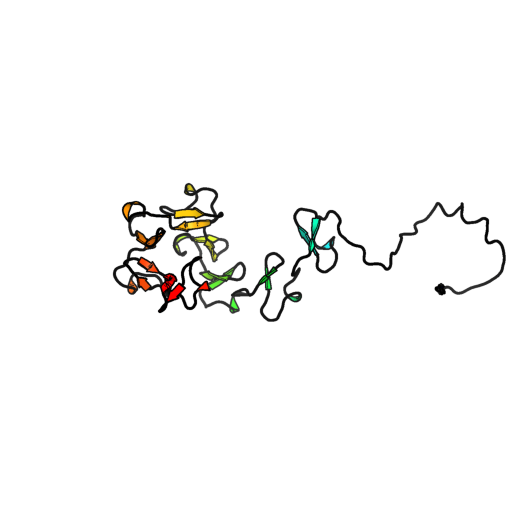 193 THR A CA 1
ATOM 1359 C C . THR A 1 193 ? 9.943 -6.288 -5.427 1.00 72.56 193 THR A C 1
ATOM 1361 O O . THR A 1 193 ? 11.127 -6.145 -5.118 1.00 72.56 193 THR A O 1
ATOM 1364 N N . PHE A 1 194 ? 8.961 -6.183 -4.535 1.00 70.44 194 PHE A N 1
ATOM 1365 C CA . PHE A 1 194 ? 9.245 -6.124 -3.106 1.00 70.44 194 PHE A CA 1
ATOM 1366 C C . PHE A 1 194 ? 9.635 -7.512 -2.591 1.00 70.44 194 PHE A C 1
ATOM 1368 O O . PHE A 1 194 ? 9.008 -8.502 -2.982 1.00 70.44 194 PHE A O 1
ATOM 1375 N N . PRO A 1 195 ? 10.638 -7.604 -1.705 1.00 67.69 195 PRO A N 1
ATOM 1376 C CA . PRO A 1 195 ? 10.901 -8.828 -0.991 1.00 67.69 195 PRO A CA 1
ATOM 1377 C C . PRO A 1 195 ? 9.779 -9.074 0.021 1.00 67.69 195 PRO A C 1
ATOM 1379 O O . PRO A 1 195 ? 9.383 -8.176 0.769 1.00 67.69 195 PRO A O 1
ATOM 1382 N N . CYS A 1 196 ? 9.269 -10.296 0.078 1.00 73.00 196 CYS A N 1
ATOM 1383 C CA . CYS A 1 196 ? 8.304 -10.686 1.095 1.00 73.00 196 CYS A CA 1
ATOM 1384 C C . CYS A 1 196 ? 9.025 -11.092 2.390 1.00 73.00 196 CYS A C 1
ATOM 1386 O O . CYS A 1 196 ? 10.115 -11.658 2.375 1.00 73.00 196 CYS A O 1
ATOM 1388 N N . LEU A 1 197 ? 8.416 -10.822 3.545 1.00 65.00 197 LEU A N 1
ATOM 1389 C CA . LEU A 1 197 ? 8.911 -11.312 4.843 1.00 65.00 197 LEU A CA 1
ATOM 1390 C C . LEU A 1 197 ? 8.166 -12.572 5.304 1.00 65.00 197 LEU A C 1
ATOM 1392 O O . LEU A 1 197 ? 8.682 -13.357 6.097 1.00 65.00 197 LEU A O 1
ATOM 1396 N N . TYR A 1 198 ? 6.939 -12.748 4.822 1.00 68.56 198 TYR A N 1
ATOM 1397 C CA . TYR A 1 198 ? 6.045 -13.855 5.128 1.00 68.56 198 TYR A CA 1
ATOM 1398 C C . TYR A 1 198 ? 4.994 -13.968 4.020 1.00 68.56 198 TYR A C 1
ATOM 1400 O O . TYR A 1 198 ? 4.738 -13.009 3.297 1.00 68.56 198 TYR A O 1
ATOM 1408 N N . THR A 1 199 ? 4.366 -15.136 3.896 1.00 72.00 199 THR A N 1
ATOM 1409 C CA . THR A 1 199 ? 3.425 -15.467 2.811 1.00 72.00 199 THR A CA 1
ATOM 1410 C C . THR A 1 199 ? 2.242 -14.501 2.677 1.00 72.00 199 THR A C 1
ATOM 1412 O O . THR A 1 199 ? 1.796 -14.242 1.572 1.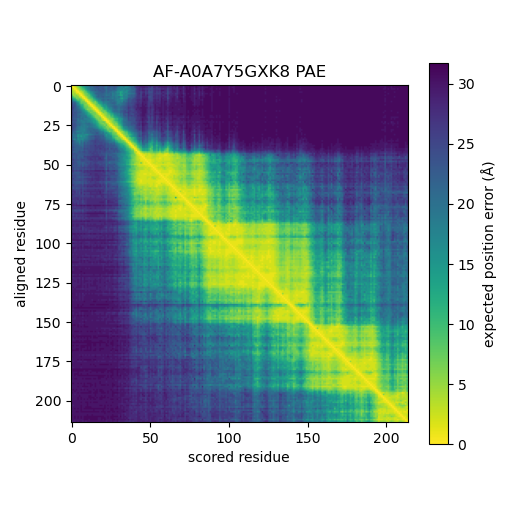00 72.00 199 THR A O 1
ATOM 1415 N N . GLN A 1 200 ? 1.764 -13.910 3.777 1.00 73.00 200 GLN A N 1
ATOM 1416 C CA . GLN A 1 200 ? 0.682 -12.906 3.750 1.00 73.00 200 GLN A CA 1
ATOM 1417 C C . GLN A 1 200 ? 1.102 -11.556 3.134 1.00 73.00 200 GLN A C 1
ATOM 1419 O O . GLN A 1 200 ? 0.261 -10.689 2.938 1.00 73.00 200 GLN A O 1
ATOM 1424 N N . GLY A 1 201 ? 2.396 -11.359 2.862 1.00 61.34 201 GLY A N 1
ATOM 1425 C CA . GLY A 1 201 ? 2.899 -10.225 2.087 1.00 61.34 201 GLY A CA 1
ATOM 1426 C C . GLY A 1 201 ? 2.873 -10.454 0.571 1.00 61.34 201 GLY A C 1
ATOM 1427 O O . GLY A 1 201 ? 3.345 -9.589 -0.158 1.00 61.34 201 GLY A O 1
ATOM 1428 N N . CYS A 1 202 ? 2.372 -11.605 0.113 1.00 70.62 202 CYS A N 1
ATOM 1429 C CA . CYS A 1 202 ? 2.270 -11.985 -1.295 1.00 70.62 202 CYS A CA 1
ATOM 1430 C C . CYS A 1 202 ? 0.809 -12.021 -1.761 1.00 70.62 202 CYS A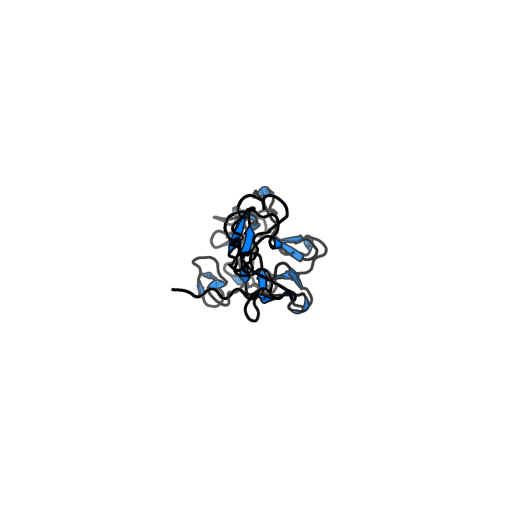 C 1
ATOM 1432 O O . CYS A 1 202 ? -0.108 -11.972 -0.937 1.00 70.62 202 CYS A O 1
ATOM 1434 N N . ALA A 1 203 ? 0.587 -12.095 -3.077 1.00 68.19 203 ALA A N 1
ATOM 1435 C CA . ALA A 1 203 ? -0.760 -12.221 -3.621 1.00 68.19 203 ALA A CA 1
ATOM 1436 C C . ALA A 1 203 ? -1.390 -13.574 -3.244 1.00 68.19 203 ALA A C 1
ATOM 1438 O O . ALA A 1 203 ? -0.708 -14.530 -2.862 1.00 68.19 203 ALA A O 1
ATOM 1439 N N . ASP A 1 204 ? -2.716 -13.664 -3.356 1.00 63.72 204 ASP A N 1
ATOM 1440 C CA . ASP A 1 204 ? -3.437 -14.898 -3.053 1.00 63.72 204 ASP A CA 1
ATOM 1441 C C . ASP A 1 204 ? -2.902 -16.067 -3.903 1.00 63.72 204 ASP A C 1
ATOM 1443 O O . ASP A 1 204 ? -2.918 -16.019 -5.134 1.00 63.72 204 ASP A O 1
ATOM 1447 N N . ASN A 1 205 ? -2.509 -17.152 -3.222 1.00 68.75 205 ASN A N 1
ATOM 1448 C CA . ASN A 1 205 ? -1.867 -18.372 -3.749 1.00 68.75 205 ASN A CA 1
ATOM 1449 C C . ASN A 1 205 ? -0.349 -18.320 -3.992 1.00 68.75 205 ASN A C 1
ATOM 1451 O O . ASN A 1 205 ? 0.193 -19.303 -4.494 1.00 68.75 205 ASN A O 1
ATOM 1455 N N . GLU A 1 206 ? 0.345 -17.263 -3.585 1.00 71.44 206 GLU A N 1
ATOM 1456 C CA . GLU A 1 206 ? 1.813 -17.220 -3.582 1.00 71.44 206 GLU A CA 1
ATOM 1457 C C . GLU A 1 206 ? 2.362 -17.558 -2.192 1.00 71.44 206 GLU A C 1
ATOM 1459 O O . GLU A 1 206 ? 1.700 -17.343 -1.176 1.00 71.44 206 GLU A O 1
ATOM 1464 N N . GLN A 1 207 ? 3.577 -18.101 -2.123 1.00 78.12 207 GLN A N 1
ATOM 1465 C CA . GLN A 1 207 ? 4.314 -18.328 -0.884 1.00 78.12 207 GLN A CA 1
ATOM 1466 C C . GLN A 1 207 ? 5.549 -17.451 -0.821 1.00 78.12 207 GLN A C 1
ATOM 1468 O O . GLN A 1 207 ? 6.254 -17.267 -1.807 1.00 78.12 207 GLN A O 1
ATOM 1473 N N . CYS A 1 208 ? 5.852 -16.969 0.384 1.00 76.94 208 CYS A N 1
ATOM 1474 C CA . CYS A 1 208 ? 7.098 -16.267 0.597 1.00 76.94 208 CYS A CA 1
ATOM 1475 C C . CYS A 1 208 ? 8.239 -17.260 0.806 1.00 76.94 208 CYS A C 1
ATOM 1477 O O . CYS A 1 208 ? 8.374 -17.845 1.886 1.00 76.94 208 CYS A O 1
ATOM 1479 N N . ILE A 1 209 ? 9.066 -17.450 -0.215 1.00 77.12 209 ILE A N 1
ATOM 1480 C CA . ILE A 1 209 ? 10.212 -18.354 -0.177 1.00 77.12 209 ILE A CA 1
ATOM 1481 C C . ILE A 1 209 ? 11.472 -17.550 -0.489 1.00 77.12 209 ILE A C 1
ATOM 1483 O O . ILE A 1 209 ? 11.595 -16.916 -1.528 1.00 77.12 209 ILE A O 1
ATOM 1487 N N . SER A 1 210 ? 12.417 -17.554 0.454 1.00 69.75 210 SER A N 1
ATOM 1488 C CA . SER A 1 210 ? 13.692 -16.821 0.352 1.00 69.75 210 SER A CA 1
ATOM 1489 C C . SER A 1 210 ? 13.547 -15.314 0.099 1.00 69.75 210 SER A C 1
ATOM 1491 O O . SER A 1 210 ? 14.432 -14.697 -0.488 1.00 69.75 210 SER A O 1
ATOM 1493 N N . GLY A 1 211 ? 12.455 -14.714 0.574 1.00 62.34 211 GLY A N 1
ATOM 1494 C CA . GLY A 1 211 ? 12.179 -13.296 0.373 1.00 62.34 211 GLY A CA 1
ATOM 1495 C C . GLY A 1 211 ? 11.429 -12.984 -0.917 1.00 62.34 211 GLY A C 1
ATOM 1496 O O . GLY A 1 211 ? 11.322 -11.818 -1.265 1.00 62.34 211 GLY A O 1
ATOM 1497 N N . LEU A 1 212 ? 10.906 -13.989 -1.620 1.00 62.62 212 LEU A N 1
ATOM 1498 C CA . LEU A 1 212 ? 10.230 -13.833 -2.906 1.00 62.62 212 LEU A CA 1
ATOM 1499 C C . LEU A 1 212 ? 8.848 -14.476 -2.887 1.00 62.62 212 LEU A C 1
ATOM 1501 O O . LEU A 1 212 ? 8.675 -15.541 -2.295 1.00 62.62 212 LEU A O 1
ATOM 1505 N N . CYS A 1 213 ? 7.885 -13.828 -3.535 1.00 68.56 213 CYS A N 1
ATOM 1506 C CA . CYS A 1 213 ? 6.557 -14.385 -3.759 1.00 68.56 213 CYS A CA 1
ATOM 1507 C C . CYS A 1 213 ? 6.602 -15.314 -4.976 1.00 68.56 213 CYS A C 1
ATOM 1509 O O . CYS A 1 213 ? 6.922 -14.862 -6.076 1.00 68.56 213 CYS A O 1
ATOM 1511 N N . MET A 1 214 ? 6.357 -16.608 -4.755 1.00 68.62 214 MET A N 1
ATOM 1512 C CA . MET A 1 214 ? 6.443 -17.678 -5.761 1.00 68.62 214 MET A CA 1
ATOM 1513 C C . MET A 1 214 ? 5.350 -18.731 -5.595 1.00 68.62 214 MET A C 1
ATOM 1515 O O . MET A 1 214 ? 4.820 -18.871 -4.467 1.00 68.62 214 MET A O 1
#

Nearest PDB structures (foldseek):
  6cdx-assembly2_B  TM=5.843E-01  e=2.624E+00  Momordica cochinchinensis

Radius of gyration: 30.43 Å; Cα contacts (8 Å, |Δi|>4): 380; chains: 1; bounding box: 84×37×79 Å

Secondary structure (DSSP, 8-state):
------------------TTSSTTS--SS-------S-----SB-SSGGGS-TTEEEETTEEEE-S-SSGGGS-TT-EEETTEEE--S-SSGGGS-TTEEEETTEEEEB-SSGGGSPTTEEEETTEEEEPB-SSGGGSSTTEEEETTEEEEPB-SSGGGSPTTEEEETTEEEEB-SSGGGSPTT-EEETTEEEPPPSSGGGS-TT--EETTEE-

Foldseek 3Di:
DDDDDDDDDDDDDDDDDDDPPCPVPPPDDDPDPPDPDDPQLQAFDDFQVSHDPQWTHDPRGTDGAQDPAQVSEDVCWTQQPRHTDNQCDPFQVSEDPQFTQDSSHTFGFDPFQVPEDAQFTQDPRGTDGQFDDAQVSHDPQWGHDPRGTFHAFDPFQVSGDVQWTHDPRGIAGFDPFQVVEDVQWTQDPRGTDHFDPFQVSEPPPFGRDPRDTD

Mean predicted aligned error: 18.67 Å

Solvent-accessible surface area (backbone atoms only — not comparable to full-atom values): 12702 Å² total; per-residue (Å²): 142,82,85,83,82,84,81,80,90,72,88,84,86,84,82,85,89,78,96,82,75,65,89,83,69,71,83,75,81,86,78,72,84,80,69,96,58,87,73,79,40,72,46,80,29,93,42,40,87,66,25,40,94,65,30,33,45,50,97,44,31,34,38,82,41,69,20,93,41,44,89,60,33,60,94,77,27,34,45,52,96,41,32,61,39,73,46,74,19,93,42,47,84,6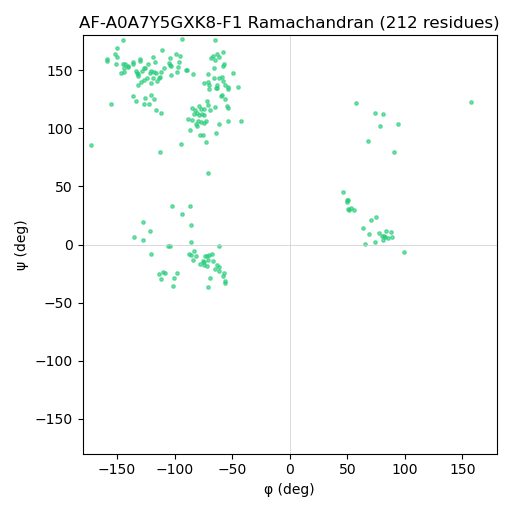4,30,57,101,62,29,34,46,51,98,34,33,65,22,48,56,28,95,43,43,87,72,28,61,88,58,27,32,43,52,98,43,27,40,36,72,33,65,26,92,43,40,85,64,30,65,91,54,24,30,45,53,100,47,28,33,37,61,19,68,25,95,40,45,86,62,26,42,93,70,32,27,45,51,97,46,30,33,31,47,49,27,94,44,37,86,72,31,61,94,78,30,36,45,51,99,43,21,43,40,67,60,25,93,40,39,89,68,36,62,96,93,34,38,43,55,97,36,32,64,86